Protein AF-A0A836EK79-F1 (afdb_monomer_lite)

Organism: NCBI:txid621737

Sequence (283 aa):
MVSASSVVAHLVKLLVTAMCMRHLAKPYRVKALPITWSLRAFRILFMHSILGIFRFGVPFTSSSTPTARCFRSFYDWFSSVIEIVPLALLTSGILSAYQIDEKIRTLLLFLGTIPVFFPLAIKQKESQIRKLRFLTNITVVLQILAIMILGLKNSNYNVISLVASYTFERFFVEEFCYRYSIPYTDLMQYCICFVEVFTRFNDAATVVKKLAAQPEDQDLLELYALYKQSTIGDCNTERPGMLDFKGKAKWDAWNGKKSMGQETAKEQYITKVEALIASIGKK

Radius of gyration: 24.12 Å; chains: 1; bounding box: 56×47×74 Å

pLDDT: mean 86.07, std 9.97, range [44.56, 97.81]

Structure (mmCIF, N/CA/C/O backbone):
data_AF-A0A836EK79-F1
#
_entry.id   AF-A0A836EK79-F1
#
loop_
_atom_site.group_PDB
_atom_site.id
_atom_site.type_symbol
_atom_site.label_atom_id
_atom_site.label_alt_id
_atom_site.label_comp_id
_atom_site.label_asym_id
_atom_site.label_entity_id
_atom_site.label_seq_id
_atom_site.pdbx_PDB_ins_code
_atom_site.Cartn_x
_atom_site.Cartn_y
_atom_site.Cartn_z
_atom_site.occupancy
_atom_site.B_iso_or_equiv
_atom_site.auth_seq_id
_atom_site.auth_comp_id
_atom_site.auth_asym_id
_atom_site.auth_atom_id
_atom_site.pdbx_PDB_model_num
ATOM 1 N N . MET A 1 1 ? 9.780 -16.921 -26.866 1.00 63.06 1 MET A N 1
ATOM 2 C CA . MET A 1 1 ? 8.856 -17.894 -26.239 1.00 63.06 1 MET A CA 1
ATOM 3 C C . MET A 1 1 ? 7.855 -17.121 -25.392 1.00 63.06 1 MET A C 1
ATOM 5 O O . MET A 1 1 ? 8.236 -16.089 -24.849 1.00 63.06 1 MET A O 1
ATOM 9 N N . VAL A 1 2 ? 6.595 -17.563 -25.335 1.00 78.31 2 VAL A N 1
ATOM 10 C CA . VAL A 1 2 ? 5.571 -16.983 -24.443 1.00 78.31 2 VAL A CA 1
ATOM 11 C C . VAL A 1 2 ? 6.043 -17.131 -22.997 1.00 78.31 2 VAL A C 1
ATOM 13 O O . VAL A 1 2 ? 6.419 -18.228 -22.595 1.00 78.31 2 VAL A O 1
ATOM 16 N N . SER A 1 3 ? 6.022 -16.045 -22.222 1.00 86.69 3 SER A N 1
ATOM 17 C CA . SER A 1 3 ? 6.261 -16.103 -20.775 1.00 86.69 3 SER A CA 1
ATOM 18 C C . SER A 1 3 ? 4.913 -16.116 -20.066 1.00 86.69 3 SER A C 1
ATOM 20 O O . SER A 1 3 ? 4.342 -15.060 -19.786 1.00 86.69 3 SER A O 1
ATOM 22 N N . ALA A 1 4 ? 4.369 -17.313 -19.832 1.00 87.19 4 ALA A N 1
ATOM 23 C CA . ALA A 1 4 ? 3.042 -17.475 -19.239 1.00 87.19 4 ALA A CA 1
ATOM 24 C C . ALA A 1 4 ? 2.937 -16.772 -17.874 1.00 87.19 4 ALA A C 1
ATOM 26 O O . ALA A 1 4 ? 1.961 -16.071 -17.620 1.00 87.19 4 ALA A O 1
ATOM 27 N N . SER A 1 5 ? 3.979 -16.864 -17.043 1.00 87.12 5 SER A N 1
ATOM 28 C CA . SER A 1 5 ? 4.046 -16.184 -15.744 1.00 87.12 5 SER A CA 1
ATOM 29 C C . SER A 1 5 ? 3.978 -14.660 -15.874 1.00 87.12 5 SER A C 1
ATOM 31 O O . SER A 1 5 ? 3.223 -14.017 -15.148 1.00 87.12 5 SER A O 1
ATOM 33 N N . SER A 1 6 ? 4.692 -14.065 -16.835 1.00 89.00 6 SER A N 1
ATOM 34 C CA . SER A 1 6 ? 4.641 -12.616 -17.077 1.00 89.00 6 SER A CA 1
ATOM 35 C C . SER A 1 6 ? 3.274 -12.168 -17.600 1.00 89.00 6 SER A C 1
ATOM 37 O O . SER A 1 6 ? 2.769 -11.130 -17.177 1.00 89.00 6 SER A O 1
ATOM 39 N N . VAL A 1 7 ? 2.648 -12.950 -18.486 1.00 91.44 7 VAL A N 1
ATOM 40 C CA . VAL A 1 7 ? 1.290 -12.662 -18.981 1.00 91.44 7 VAL A CA 1
ATOM 41 C C . VAL A 1 7 ? 0.284 -12.691 -17.832 1.00 91.44 7 VAL A C 1
ATOM 43 O O . VAL A 1 7 ? -0.503 -11.756 -17.690 1.00 91.44 7 VAL A O 1
ATOM 46 N N . VAL A 1 8 ? 0.347 -13.712 -16.972 1.00 93.38 8 VAL A N 1
ATOM 47 C CA . VAL A 1 8 ? -0.504 -13.817 -15.778 1.00 93.38 8 VAL A CA 1
ATOM 48 C C . VAL A 1 8 ? -0.264 -12.643 -14.828 1.00 93.38 8 VAL A C 1
ATOM 50 O O . VAL A 1 8 ? -1.229 -12.017 -14.395 1.00 93.38 8 VAL A O 1
ATOM 53 N N . ALA A 1 9 ? 0.989 -12.271 -14.559 1.00 90.38 9 ALA A N 1
ATOM 54 C CA . ALA A 1 9 ? 1.306 -11.125 -13.704 1.00 90.38 9 ALA A CA 1
ATOM 55 C C . ALA A 1 9 ? 0.688 -9.819 -14.236 1.00 90.38 9 ALA A C 1
ATOM 57 O O . ALA A 1 9 ? 0.110 -9.041 -13.475 1.00 90.38 9 ALA A O 1
ATOM 58 N N . HIS A 1 10 ? 0.736 -9.596 -15.552 1.00 93.81 10 HIS A N 1
ATOM 59 C CA . HIS A 1 10 ? 0.094 -8.436 -16.167 1.00 93.81 10 HIS A CA 1
ATOM 60 C C . HIS A 1 10 ? -1.437 -8.510 -16.155 1.00 93.81 10 HIS A C 1
ATOM 62 O O . HIS A 1 10 ? -2.072 -7.476 -15.960 1.00 93.81 10 HIS A O 1
ATOM 68 N N . LEU A 1 11 ? -2.044 -9.691 -16.301 1.00 94.81 11 LEU A N 1
ATOM 69 C CA . LEU A 1 11 ? -3.493 -9.874 -16.136 1.00 94.81 11 LEU A CA 1
ATOM 70 C C . LEU A 1 11 ? -3.942 -9.551 -14.707 1.00 94.81 11 LEU A C 1
ATOM 72 O O . LEU A 1 11 ? -4.907 -8.812 -14.520 1.00 94.81 11 LEU A O 1
ATOM 76 N N . VAL A 1 12 ? -3.214 -10.037 -13.700 1.00 93.94 12 VAL A N 1
ATOM 77 C CA . VAL A 1 12 ? -3.482 -9.715 -12.291 1.00 93.94 12 VAL A CA 1
ATOM 78 C C . VAL A 1 12 ? -3.354 -8.209 -12.064 1.00 93.94 12 VAL A C 1
ATOM 80 O O . VAL A 1 12 ? -4.286 -7.587 -11.551 1.00 93.94 12 VAL A O 1
ATOM 83 N N . LYS A 1 13 ? -2.260 -7.587 -12.527 1.00 92.56 13 LYS A N 1
ATOM 84 C CA . LYS A 1 13 ? -2.065 -6.131 -12.441 1.00 92.56 13 LYS A CA 1
ATOM 85 C C . LYS A 1 13 ? -3.202 -5.362 -13.121 1.00 92.56 13 LYS A C 1
ATOM 87 O O . LYS A 1 13 ? -3.678 -4.375 -12.561 1.00 92.56 13 LYS A O 1
ATOM 92 N N . LEU A 1 14 ? -3.671 -5.817 -14.285 1.00 94.81 14 LEU A N 1
ATOM 93 C CA . LEU A 1 14 ? -4.784 -5.217 -15.022 1.00 94.81 14 LEU A CA 1
ATOM 94 C C . LEU A 1 14 ? -6.083 -5.246 -14.207 1.00 94.81 14 LEU A C 1
ATOM 96 O O . LEU A 1 14 ? -6.724 -4.206 -14.045 1.00 94.81 14 LEU A O 1
ATOM 100 N N . LEU A 1 15 ? -6.446 -6.416 -13.673 1.00 94.81 15 LEU A N 1
ATOM 101 C CA . LEU A 1 15 ? -7.667 -6.619 -12.889 1.00 94.81 15 LEU A CA 1
ATOM 102 C C . LEU A 1 15 ? -7.651 -5.799 -11.599 1.00 94.81 15 LEU A C 1
ATOM 104 O O . LEU A 1 15 ? -8.597 -5.055 -11.333 1.00 94.81 15 LEU A O 1
ATOM 108 N N . VAL A 1 16 ? -6.555 -5.868 -10.839 1.00 91.06 16 VAL A N 1
ATOM 109 C CA . VAL A 1 16 ? -6.380 -5.091 -9.603 1.00 91.06 16 VAL A CA 1
ATOM 110 C C . VAL A 1 16 ? -6.482 -3.597 -9.905 1.00 91.06 16 VAL A C 1
ATOM 112 O O . VAL A 1 16 ? -7.251 -2.883 -9.263 1.00 91.06 16 VAL A O 1
ATOM 115 N N . THR A 1 17 ? -5.792 -3.124 -10.945 1.00 90.00 17 THR A N 1
ATOM 116 C CA . THR A 1 17 ? -5.837 -1.712 -11.348 1.00 90.00 17 THR A CA 1
ATOM 117 C C . THR A 1 17 ? -7.254 -1.283 -11.748 1.00 90.00 17 THR A C 1
ATOM 119 O O . THR A 1 17 ? -7.709 -0.211 -11.344 1.00 90.00 17 THR A O 1
ATOM 122 N N . ALA A 1 18 ? -7.991 -2.115 -12.490 1.00 91.69 18 ALA A N 1
ATOM 123 C CA . ALA A 1 18 ? -9.380 -1.845 -12.866 1.00 91.69 18 ALA A CA 1
ATOM 124 C C . ALA A 1 18 ? -10.301 -1.743 -11.641 1.00 91.69 18 ALA A C 1
ATOM 126 O O . ALA A 1 18 ? -11.118 -0.821 -11.548 1.00 91.69 18 ALA A O 1
ATOM 127 N N . MET A 1 19 ? -10.142 -2.649 -10.674 1.00 87.75 19 MET A N 1
ATOM 128 C CA . MET A 1 19 ? -10.889 -2.621 -9.417 1.00 87.75 19 MET A CA 1
ATOM 129 C C . MET A 1 19 ? -10.585 -1.361 -8.599 1.00 87.75 19 MET A C 1
ATOM 131 O O . MET A 1 19 ? -11.521 -0.694 -8.148 1.00 87.75 19 MET A O 1
ATOM 135 N N . CYS A 1 20 ? -9.308 -0.987 -8.464 1.00 84.94 20 CYS A N 1
ATOM 136 C CA . CYS A 1 20 ? -8.889 0.248 -7.797 1.00 84.94 20 CYS A CA 1
ATOM 137 C C . CYS A 1 20 ? -9.537 1.480 -8.442 1.00 84.94 20 CYS A C 1
ATOM 139 O O . CYS A 1 20 ? -10.121 2.310 -7.742 1.00 84.94 20 CYS A O 1
ATOM 141 N N . MET A 1 21 ? -9.511 1.578 -9.775 1.00 86.56 21 MET A N 1
ATOM 142 C CA . MET A 1 21 ? -10.150 2.683 -10.500 1.00 86.56 21 MET A CA 1
ATOM 143 C C . MET A 1 21 ? -11.666 2.722 -10.284 1.00 86.56 21 MET A C 1
ATOM 145 O O . MET A 1 21 ? -12.215 3.795 -10.036 1.00 86.56 21 MET A O 1
ATOM 149 N N . ARG A 1 22 ? -12.350 1.570 -10.325 1.00 84.69 22 ARG A N 1
ATOM 150 C CA . ARG A 1 22 ? -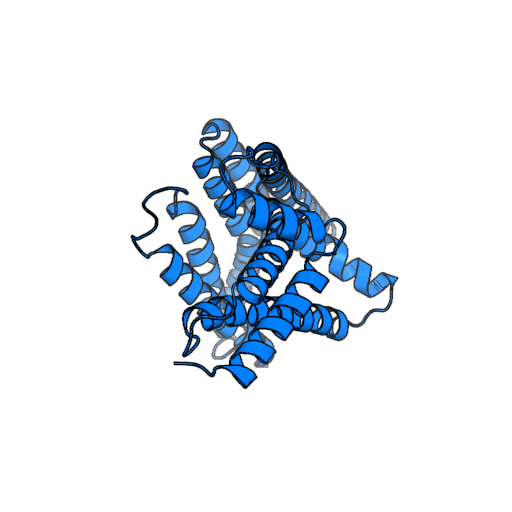13.800 1.490 -10.078 1.00 84.69 22 ARG A CA 1
ATOM 151 C C . ARG A 1 22 ? -14.161 1.938 -8.664 1.00 84.69 22 ARG A C 1
ATOM 153 O O . ARG A 1 22 ? -15.191 2.579 -8.480 1.00 84.69 22 ARG A O 1
ATOM 160 N N . HIS A 1 23 ? -13.336 1.606 -7.671 1.00 77.88 23 HIS A N 1
ATOM 161 C CA . HIS A 1 23 ? -13.556 2.035 -6.292 1.00 77.88 23 HIS A CA 1
ATOM 162 C C . HIS A 1 23 ? -13.346 3.546 -6.125 1.00 77.88 23 HIS A C 1
ATOM 164 O O . HIS A 1 23 ? -14.177 4.212 -5.512 1.00 77.88 23 HIS A O 1
ATOM 170 N N . LEU A 1 24 ? -12.287 4.096 -6.725 1.00 70.69 24 LEU A N 1
ATOM 171 C CA . LEU A 1 24 ? -11.981 5.531 -6.690 1.00 70.69 24 LEU A CA 1
ATOM 172 C C . LEU A 1 24 ? -13.003 6.394 -7.444 1.00 70.69 24 LEU A C 1
ATOM 174 O O . LEU A 1 24 ? -13.163 7.563 -7.115 1.00 70.69 24 LEU A O 1
ATOM 178 N N . ALA A 1 25 ? -13.704 5.830 -8.430 1.00 67.44 25 ALA A N 1
ATOM 179 C CA . ALA A 1 25 ? -14.729 6.529 -9.202 1.00 67.44 25 ALA A CA 1
ATOM 180 C C . ALA A 1 25 ? -16.095 6.641 -8.490 1.00 67.44 25 ALA A C 1
ATOM 182 O O . ALA A 1 25 ? -16.988 7.313 -9.006 1.00 67.44 25 ALA A O 1
ATOM 183 N N . LYS A 1 26 ? -16.304 5.986 -7.335 1.00 65.12 26 LYS A N 1
ATOM 184 C CA . LYS A 1 26 ? -17.599 6.032 -6.632 1.00 65.12 26 LYS A CA 1
ATOM 185 C C . LYS A 1 26 ? -17.826 7.402 -5.957 1.00 65.12 26 LYS A C 1
ATOM 187 O O . LYS A 1 26 ? -16.966 7.847 -5.199 1.00 65.12 26 LYS A O 1
ATOM 192 N N . PRO A 1 27 ? -19.010 8.027 -6.120 1.00 50.88 27 PRO A N 1
ATOM 193 C CA . PRO A 1 27 ? -19.293 9.401 -5.674 1.00 50.88 27 PRO A CA 1
ATOM 194 C C . PRO A 1 27 ? -19.461 9.587 -4.152 1.00 50.88 27 PRO A C 1
ATOM 196 O O . PRO A 1 27 ? -19.637 10.708 -3.689 1.00 50.88 27 PRO A O 1
ATOM 199 N N . TYR A 1 28 ? -19.388 8.523 -3.345 1.00 45.31 28 TYR A N 1
ATOM 200 C CA . TYR A 1 28 ? -19.658 8.587 -1.899 1.00 45.31 28 TYR A CA 1
ATOM 201 C C . TYR A 1 28 ? -18.531 9.201 -1.043 1.00 45.31 28 TYR A C 1
ATOM 203 O O . TYR A 1 28 ? -18.709 9.368 0.163 1.00 45.31 28 TYR A O 1
ATOM 211 N N . ARG A 1 29 ? -17.380 9.581 -1.617 1.00 51.16 29 ARG A N 1
ATOM 212 C CA . ARG A 1 29 ? -16.334 10.331 -0.893 1.00 51.16 29 ARG A CA 1
ATOM 213 C C . ARG A 1 29 ? -16.487 11.833 -1.131 1.00 51.16 29 ARG A C 1
ATOM 215 O O . ARG A 1 29 ? -15.754 12.437 -1.900 1.00 51.16 29 ARG A O 1
ATOM 222 N N . VAL A 1 30 ? -17.451 12.431 -0.431 1.00 44.56 30 VAL A N 1
ATOM 223 C CA . VAL A 1 30 ? -17.799 13.867 -0.502 1.00 44.56 30 VAL A CA 1
ATOM 224 C C . VAL A 1 30 ? -16.764 14.780 0.190 1.00 44.56 30 VAL A C 1
ATOM 226 O O . VAL A 1 30 ? -16.867 15.999 0.126 1.00 44.56 30 VAL A O 1
ATOM 229 N N . LYS A 1 31 ? -15.696 14.240 0.790 1.00 47.66 31 LYS A N 1
ATOM 230 C CA . LYS A 1 31 ? -14.538 15.023 1.255 1.00 47.66 31 LYS A CA 1
ATOM 231 C C . LYS A 1 31 ? -13.245 14.217 1.067 1.00 47.66 31 LYS A C 1
ATOM 233 O O . LYS A 1 31 ? -13.189 13.066 1.484 1.00 47.66 31 LYS A O 1
ATOM 238 N N . ALA A 1 32 ? -12.214 14.876 0.533 1.00 49.62 32 ALA A N 1
ATOM 239 C CA . ALA A 1 32 ? -10.789 14.509 0.521 1.00 49.62 32 ALA A CA 1
ATOM 240 C C . ALA A 1 32 ? -10.211 13.767 -0.712 1.00 49.62 32 ALA A C 1
ATOM 242 O O . ALA A 1 32 ? -10.676 12.709 -1.126 1.00 49.62 32 ALA A O 1
ATOM 243 N N . LEU A 1 33 ? -9.086 14.332 -1.183 1.00 50.62 33 LEU A N 1
ATOM 244 C CA . LEU A 1 33 ? -8.245 14.059 -2.360 1.00 50.62 33 LEU A CA 1
ATOM 245 C C . LEU A 1 33 ? -8.774 14.592 -3.709 1.00 50.62 33 LEU A C 1
ATOM 247 O O . LEU A 1 33 ? -9.884 14.263 -4.115 1.00 50.62 33 LEU A O 1
ATOM 251 N N . PRO A 1 34 ? -7.957 15.322 -4.494 1.00 57.22 34 PRO A N 1
ATOM 252 C CA . PRO A 1 34 ? -8.171 15.428 -5.930 1.00 57.22 34 PRO A CA 1
ATOM 253 C C . PRO A 1 34 ? -7.886 14.059 -6.552 1.00 57.22 34 PRO A C 1
ATOM 255 O O . PRO A 1 34 ? -6.779 13.746 -6.993 1.00 57.22 34 PRO A O 1
ATOM 258 N N . ILE A 1 35 ? -8.935 13.237 -6.567 1.00 63.34 35 ILE A N 1
ATOM 259 C CA . ILE A 1 35 ? -9.021 11.881 -7.130 1.00 63.34 35 ILE A CA 1
ATOM 260 C C . ILE A 1 35 ? -8.464 11.815 -8.568 1.00 63.34 35 ILE A C 1
ATOM 262 O O . ILE A 1 35 ? -8.030 10.760 -9.029 1.00 63.34 35 ILE A O 1
ATOM 266 N N . THR A 1 36 ? -8.405 12.951 -9.268 1.00 71.75 36 THR A N 1
ATOM 267 C CA . THR A 1 36 ? -7.899 13.096 -10.636 1.00 71.75 36 THR A CA 1
ATOM 268 C C . THR A 1 36 ? -6.459 12.615 -10.818 1.00 71.75 36 THR A C 1
ATOM 270 O O . THR A 1 36 ? -6.178 11.941 -11.809 1.00 71.75 36 THR A O 1
ATOM 273 N N . TRP A 1 37 ? -5.547 12.909 -9.888 1.00 77.25 37 TRP A N 1
ATOM 274 C CA . TRP A 1 37 ? -4.126 12.572 -10.049 1.00 77.25 37 TRP A CA 1
ATOM 275 C C . TRP A 1 37 ? -3.847 11.087 -9.815 1.00 77.25 37 TRP A C 1
ATOM 277 O O . TRP A 1 37 ? -3.194 10.447 -10.641 1.00 77.25 37 TRP A O 1
ATOM 287 N N . SER A 1 38 ? -4.427 10.506 -8.764 1.00 77.75 38 SER A N 1
ATOM 288 C CA . SER A 1 38 ? -4.347 9.063 -8.511 1.00 77.75 38 SER A CA 1
ATOM 289 C C . SER A 1 38 ? -4.995 8.267 -9.645 1.00 77.75 38 SER A C 1
ATOM 291 O O . SER A 1 38 ? -4.428 7.283 -10.110 1.00 77.75 38 SER A O 1
ATOM 293 N N . LEU A 1 39 ? -6.141 8.720 -10.168 1.00 84.06 39 LEU A N 1
ATOM 294 C CA . LEU A 1 39 ? -6.801 8.057 -11.295 1.00 84.06 39 LEU A CA 1
ATOM 295 C C . LEU A 1 39 ? -5.944 8.090 -12.570 1.00 84.06 39 LEU A C 1
ATOM 297 O O . LEU A 1 39 ? -5.906 7.103 -13.302 1.00 84.06 39 LEU A O 1
ATOM 301 N N . ARG A 1 40 ? -5.220 9.188 -12.833 1.00 87.94 40 ARG A N 1
ATOM 302 C CA . ARG A 1 40 ? -4.250 9.264 -13.943 1.00 87.94 40 ARG A CA 1
ATOM 303 C C . ARG A 1 40 ? -3.123 8.242 -13.773 1.00 87.94 40 ARG A C 1
ATOM 305 O O . ARG A 1 40 ? -2.811 7.547 -14.736 1.00 87.94 40 ARG A O 1
ATOM 312 N N . ALA A 1 41 ? -2.577 8.094 -12.564 1.00 88.62 41 ALA A N 1
ATOM 313 C CA . ALA A 1 41 ? -1.564 7.079 -12.267 1.00 88.62 41 ALA A CA 1
ATOM 314 C C . ALA A 1 41 ? -2.087 5.654 -12.530 1.00 88.62 41 ALA A C 1
ATOM 316 O O . ALA A 1 41 ? -1.440 4.878 -13.234 1.00 88.62 41 ALA A O 1
ATOM 317 N N . PHE A 1 42 ? -3.296 5.327 -12.060 1.00 89.88 42 PHE A N 1
ATOM 318 C CA . PHE A 1 42 ? -3.900 4.015 -12.314 1.00 89.88 42 PHE A CA 1
ATOM 319 C C . PHE A 1 42 ? -4.204 3.773 -13.797 1.00 89.88 42 PHE A C 1
ATOM 321 O O . PHE A 1 42 ? -3.973 2.672 -14.285 1.00 89.88 42 PHE A O 1
ATOM 328 N N . ARG A 1 43 ? -4.640 4.784 -14.558 1.00 91.75 43 ARG A N 1
ATOM 329 C CA . ARG A 1 43 ? -4.831 4.651 -16.017 1.00 91.75 43 ARG A CA 1
ATOM 330 C C . ARG A 1 43 ? -3.526 4.320 -16.739 1.00 91.75 43 ARG A C 1
ATOM 332 O O . ARG A 1 43 ? -3.517 3.485 -17.637 1.00 91.75 43 ARG A O 1
ATOM 339 N N . ILE A 1 44 ? -2.425 4.941 -16.325 1.00 92.62 44 ILE A N 1
ATOM 340 C CA . ILE A 1 44 ? -1.090 4.668 -16.863 1.00 92.62 44 ILE A CA 1
ATOM 341 C C . ILE A 1 44 ? -0.666 3.217 -16.551 1.00 92.62 44 ILE A C 1
ATOM 343 O O . ILE A 1 44 ? -0.239 2.491 -17.451 1.00 92.62 44 ILE A O 1
ATOM 347 N N . LEU A 1 45 ? -0.875 2.747 -15.314 1.00 92.94 45 LEU A N 1
ATOM 348 C CA . LEU A 1 45 ? -0.618 1.354 -14.913 1.00 92.94 45 LEU A CA 1
ATOM 349 C C . LEU A 1 45 ? -1.506 0.340 -15.652 1.00 92.94 45 LEU A C 1
ATOM 351 O O . LEU A 1 45 ? -1.050 -0.757 -15.987 1.00 92.94 45 LEU A O 1
ATOM 355 N N . PHE A 1 46 ? -2.756 0.708 -15.931 1.00 94.62 46 PHE A N 1
ATOM 356 C CA . PHE A 1 46 ? -3.703 -0.104 -16.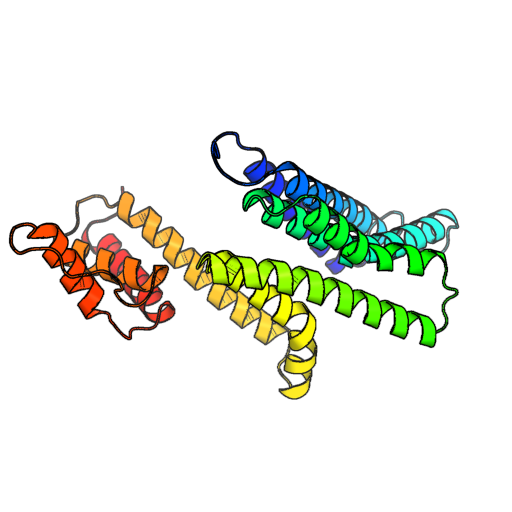690 1.00 94.62 46 PHE A CA 1
ATOM 357 C C . PHE A 1 46 ? -3.207 -0.308 -18.125 1.00 94.62 46 PHE A C 1
ATOM 359 O O . PHE A 1 46 ? -3.104 -1.445 -18.582 1.00 94.62 46 PHE A O 1
ATOM 366 N N . MET A 1 47 ? -2.792 0.771 -18.796 1.00 95.19 47 MET A N 1
ATOM 367 C CA . MET A 1 47 ? -2.219 0.695 -20.145 1.00 95.19 47 MET A CA 1
ATOM 368 C C . MET A 1 47 ? -0.937 -0.139 -20.176 1.00 95.19 47 MET A C 1
ATOM 370 O O . MET A 1 47 ? -0.769 -0.969 -21.064 1.00 95.19 47 MET A O 1
ATOM 374 N N . HIS A 1 48 ? -0.062 0.003 -19.175 1.00 95.88 48 HIS A N 1
ATOM 375 C CA . HIS A 1 48 ? 1.149 -0.825 -19.073 1.00 95.88 48 HIS A CA 1
ATOM 376 C C . HIS A 1 48 ? 0.837 -2.308 -18.958 1.00 95.88 48 HIS A C 1
ATOM 378 O O . HIS A 1 48 ? 1.515 -3.129 -19.567 1.00 95.88 48 HIS A O 1
ATOM 384 N N . SER A 1 49 ? -0.216 -2.646 -18.220 1.00 95.38 49 SER A N 1
ATOM 385 C CA . SER A 1 49 ? -0.646 -4.031 -18.049 1.00 95.38 49 SER A CA 1
ATOM 386 C C . SER A 1 49 ? -1.145 -4.629 -19.364 1.00 95.38 49 SER A C 1
ATOM 388 O O . SER A 1 49 ? -0.723 -5.724 -19.725 1.00 95.38 49 SER A O 1
ATOM 390 N N . ILE A 1 50 ? -1.948 -3.884 -20.134 1.00 95.25 50 ILE A N 1
ATOM 391 C CA . ILE A 1 50 ? -2.385 -4.301 -21.478 1.00 95.25 50 ILE A CA 1
ATOM 392 C C . ILE A 1 50 ? -1.178 -4.526 -22.392 1.00 95.25 50 ILE A C 1
ATOM 394 O O . ILE A 1 50 ? -1.049 -5.581 -23.010 1.00 95.25 50 ILE A O 1
ATOM 398 N N . LEU A 1 51 ? -0.266 -3.555 -22.455 1.00 94.50 51 LEU A N 1
ATOM 399 C CA . LEU A 1 51 ? 0.923 -3.651 -23.301 1.00 94.50 51 LEU A CA 1
ATOM 400 C C . LEU A 1 51 ? 1.828 -4.820 -22.884 1.00 94.50 51 LEU A C 1
ATOM 402 O O . LEU A 1 51 ? 2.386 -5.496 -23.746 1.00 94.50 51 LEU A O 1
ATOM 406 N N . GLY A 1 52 ? 1.928 -5.101 -21.584 1.00 92.56 52 GLY A N 1
ATOM 407 C CA . GLY A 1 52 ? 2.667 -6.236 -21.036 1.00 92.56 52 GLY A CA 1
ATOM 408 C C . GLY A 1 52 ? 2.103 -7.590 -21.469 1.00 92.56 52 GLY A C 1
ATOM 409 O O . GLY A 1 52 ? 2.867 -8.469 -21.872 1.00 92.56 52 GLY A O 1
ATOM 410 N N . ILE A 1 53 ? 0.773 -7.744 -21.485 1.00 94.00 53 ILE A N 1
ATOM 411 C CA . ILE A 1 53 ? 0.105 -8.958 -21.994 1.00 94.00 53 ILE A CA 1
ATOM 412 C C . ILE A 1 53 ? 0.527 -9.227 -23.440 1.00 94.00 53 ILE A C 1
ATOM 414 O O . ILE A 1 53 ? 0.941 -10.338 -23.761 1.00 94.00 53 ILE A O 1
ATOM 418 N N . PHE A 1 54 ? 0.511 -8.205 -24.298 1.00 91.75 54 PHE A N 1
ATOM 419 C CA . PHE A 1 54 ? 0.955 -8.337 -25.689 1.00 91.75 54 PHE A CA 1
ATOM 420 C C . PHE A 1 54 ? 2.469 -8.537 -25.824 1.00 91.75 54 PHE A C 1
ATOM 422 O O . PHE A 1 54 ? 2.919 -9.239 -26.724 1.00 91.75 54 PHE A O 1
ATOM 429 N N . ARG A 1 55 ? 3.273 -7.944 -24.934 1.00 90.38 55 ARG A N 1
ATOM 430 C CA . ARG A 1 55 ? 4.744 -8.029 -24.954 1.00 90.38 55 ARG A CA 1
ATOM 431 C C . ARG A 1 55 ? 5.266 -9.423 -24.627 1.00 90.38 55 ARG A C 1
ATOM 433 O O . ARG A 1 55 ? 6.321 -9.815 -25.139 1.00 90.38 55 ARG A O 1
ATOM 440 N N . PHE A 1 56 ? 4.589 -10.124 -23.725 1.00 90.19 56 PHE A N 1
ATOM 441 C CA . PHE A 1 56 ? 4.979 -11.456 -23.259 1.00 90.19 56 PHE A CA 1
ATOM 442 C C . PHE A 1 56 ? 4.084 -12.575 -23.811 1.00 90.19 56 PHE A C 1
ATOM 444 O O . PHE A 1 56 ? 4.463 -13.746 -23.725 1.00 90.19 56 PHE A O 1
ATOM 451 N N . GLY A 1 57 ? 2.947 -12.217 -24.415 1.00 86.69 57 GLY A N 1
ATOM 452 C CA . GLY A 1 57 ? 2.003 -13.092 -25.105 1.00 86.69 57 GLY A CA 1
ATOM 453 C C . GLY A 1 57 ? 1.975 -12.881 -26.624 1.00 86.69 57 GLY A C 1
ATOM 454 O O . GLY A 1 57 ? 2.804 -12.184 -27.211 1.00 86.69 57 GLY A O 1
ATOM 455 N N . VAL A 1 58 ? 1.045 -13.551 -27.299 1.00 81.94 58 VAL A N 1
ATOM 456 C CA . VAL A 1 58 ? 0.888 -13.455 -28.759 1.00 81.94 58 VAL A CA 1
ATOM 457 C C . VAL A 1 58 ? 0.238 -12.121 -29.166 1.00 81.94 58 VAL A C 1
ATOM 459 O O . VAL A 1 58 ? -0.631 -11.633 -28.444 1.00 81.94 58 VAL A O 1
ATOM 462 N N . PRO A 1 59 ? 0.635 -11.509 -30.303 1.00 76.12 59 PRO A N 1
ATOM 463 C CA . PRO A 1 59 ? 1.552 -12.026 -31.329 1.00 76.12 59 PRO A CA 1
ATOM 464 C C . PRO A 1 59 ? 3.035 -11.624 -31.158 1.00 76.12 59 PRO A C 1
ATOM 466 O O . PRO A 1 59 ? 3.880 -12.112 -31.905 1.00 76.12 59 PRO A O 1
ATOM 469 N N . PHE A 1 60 ? 3.401 -10.769 -30.195 1.00 76.44 60 PHE A N 1
ATOM 470 C CA . PHE A 1 60 ? 4.731 -10.125 -30.161 1.00 76.44 60 PHE A CA 1
ATOM 471 C C . PHE A 1 60 ? 5.813 -10.880 -29.366 1.00 76.44 60 PHE A C 1
ATOM 473 O O . PHE A 1 60 ? 6.860 -10.320 -29.035 1.00 76.44 60 PHE A O 1
ATOM 480 N N . THR A 1 61 ? 5.617 -12.174 -29.094 1.00 70.75 61 THR A N 1
ATOM 481 C CA . THR A 1 61 ? 6.625 -13.004 -28.402 1.00 70.75 61 THR A CA 1
ATOM 482 C C . THR A 1 61 ? 7.911 -13.239 -29.198 1.00 70.75 61 THR A C 1
ATOM 484 O O . THR A 1 61 ? 8.955 -13.521 -28.601 1.00 70.75 61 THR A O 1
ATOM 487 N N . SER A 1 62 ? 7.851 -13.147 -30.531 1.00 68.81 62 SER A N 1
ATOM 488 C CA . SER A 1 62 ? 8.980 -13.395 -31.433 1.00 68.81 62 SER A CA 1
ATOM 489 C C . SER A 1 62 ? 9.693 -12.090 -31.785 1.00 68.81 62 SER A C 1
ATOM 491 O O . SER A 1 62 ? 9.069 -11.135 -32.228 1.00 68.81 62 SER A O 1
ATOM 493 N N . SER A 1 63 ? 11.015 -12.034 -31.611 1.00 66.75 63 SER A N 1
ATOM 494 C CA . SER A 1 63 ? 11.857 -10.887 -31.994 1.00 66.75 63 SER A CA 1
ATOM 495 C C . SER A 1 63 ? 12.142 -10.795 -33.498 1.00 66.75 63 SER A C 1
ATOM 497 O O . SER A 1 63 ? 12.851 -9.882 -33.920 1.00 66.75 63 SER A O 1
ATOM 499 N N . SER A 1 64 ? 11.616 -11.726 -34.296 1.00 73.38 64 SER A N 1
ATOM 500 C CA . SER A 1 64 ? 11.939 -11.861 -35.720 1.00 73.38 64 SER A CA 1
ATOM 501 C C . SER A 1 64 ? 11.367 -10.741 -36.595 1.00 73.38 64 SER A C 1
ATOM 503 O O . SER A 1 64 ? 11.995 -10.365 -37.583 1.00 73.38 64 SER A O 1
ATOM 505 N N . THR A 1 65 ? 10.224 -10.146 -36.234 1.00 84.19 65 THR A N 1
ATOM 506 C CA . THR A 1 65 ? 9.598 -9.098 -37.053 1.00 84.19 65 THR A CA 1
ATOM 507 C C . THR A 1 65 ? 10.043 -7.686 -36.637 1.00 84.19 65 THR A C 1
ATOM 509 O O . THR A 1 65 ? 10.237 -7.406 -35.447 1.00 84.19 65 THR A O 1
ATOM 512 N N . PRO A 1 66 ? 10.195 -6.740 -37.588 1.00 86.75 66 PRO A N 1
ATOM 513 C CA . PRO A 1 66 ? 10.471 -5.333 -37.277 1.00 86.75 66 PRO A CA 1
ATOM 514 C C . PRO A 1 66 ? 9.428 -4.708 -36.340 1.00 86.75 66 PRO A C 1
ATOM 516 O O . PRO A 1 66 ? 9.781 -3.959 -35.430 1.00 86.75 66 PRO A O 1
ATOM 519 N N . THR A 1 67 ? 8.156 -5.073 -36.514 1.00 85.62 67 THR A N 1
ATOM 520 C CA . THR A 1 67 ? 7.037 -4.616 -35.681 1.00 85.62 67 THR A CA 1
ATOM 521 C C . THR A 1 67 ? 7.178 -5.076 -34.231 1.00 85.62 67 THR A C 1
ATOM 523 O O . THR A 1 67 ? 7.052 -4.259 -33.320 1.00 85.62 67 THR A O 1
ATOM 526 N N . ALA A 1 68 ? 7.532 -6.342 -33.991 1.00 85.81 68 ALA A N 1
ATOM 527 C CA . ALA A 1 68 ? 7.756 -6.852 -32.639 1.00 85.81 68 ALA A CA 1
ATOM 528 C C . ALA A 1 68 ? 8.983 -6.224 -31.960 1.00 85.81 68 ALA A C 1
ATOM 530 O O . ALA A 1 68 ? 8.968 -5.992 -30.749 1.00 85.81 68 ALA A O 1
ATOM 531 N N . ARG A 1 69 ? 10.041 -5.902 -32.720 1.00 85.88 69 ARG A N 1
ATOM 532 C CA . ARG A 1 69 ? 11.200 -5.160 -32.192 1.00 85.88 69 ARG A CA 1
ATOM 533 C C . ARG A 1 69 ? 10.821 -3.742 -31.775 1.00 85.88 69 ARG A C 1
ATOM 535 O O . ARG A 1 69 ? 11.133 -3.354 -30.653 1.00 85.88 69 ARG A O 1
ATOM 542 N N . CYS A 1 70 ? 10.108 -3.012 -32.633 1.00 88.44 70 CYS A N 1
ATOM 543 C CA . CYS A 1 70 ? 9.614 -1.669 -32.326 1.00 88.44 70 CYS A CA 1
ATOM 544 C C . CYS A 1 70 ? 8.722 -1.672 -31.074 1.00 88.44 70 CYS A C 1
ATOM 546 O O . CYS A 1 70 ? 8.945 -0.887 -30.154 1.00 88.44 70 CYS A O 1
ATOM 548 N N . PHE A 1 71 ? 7.784 -2.621 -30.989 1.00 89.62 71 PHE A N 1
ATOM 549 C CA . PHE A 1 71 ? 6.907 -2.766 -29.829 1.00 89.62 71 PHE A CA 1
ATOM 550 C C . PHE A 1 71 ? 7.675 -3.080 -28.539 1.00 89.62 71 PHE A C 1
ATOM 552 O O . PHE A 1 71 ? 7.384 -2.492 -27.500 1.00 89.62 71 PHE A O 1
ATOM 559 N N . ARG A 1 72 ? 8.685 -3.962 -28.590 1.00 86.44 72 ARG A N 1
ATOM 560 C CA . ARG A 1 72 ? 9.560 -4.241 -27.440 1.00 86.44 72 ARG A CA 1
ATOM 561 C C . ARG A 1 72 ? 10.264 -2.972 -26.964 1.00 86.44 72 ARG A C 1
ATOM 563 O O . ARG A 1 72 ? 10.176 -2.667 -25.783 1.00 86.44 72 ARG A O 1
ATOM 570 N N . SER A 1 73 ? 10.900 -2.224 -27.866 1.00 85.81 73 SER A N 1
ATOM 571 C CA . SER A 1 73 ? 11.586 -0.976 -27.508 1.00 85.81 73 SER A CA 1
ATOM 572 C C . SER A 1 73 ? 10.635 0.054 -26.899 1.00 85.81 73 SER A C 1
ATOM 574 O O . SER A 1 73 ? 10.973 0.678 -25.896 1.00 85.81 73 SER A O 1
ATOM 576 N N . PHE A 1 74 ? 9.432 0.195 -27.461 1.00 89.44 74 PHE A N 1
ATOM 577 C CA . PHE A 1 74 ? 8.392 1.050 -26.896 1.00 89.44 74 PHE A CA 1
ATOM 578 C C . PHE A 1 74 ? 7.964 0.588 -25.499 1.00 89.44 74 PHE A C 1
ATOM 580 O O . PHE A 1 74 ? 7.892 1.403 -24.585 1.00 89.44 74 PHE A O 1
ATOM 587 N N . TYR A 1 75 ? 7.707 -0.707 -25.311 1.00 91.00 75 TYR A N 1
ATOM 588 C CA . TYR A 1 75 ? 7.312 -1.261 -24.017 1.00 91.00 75 TYR A CA 1
ATOM 589 C C . TYR A 1 75 ? 8.404 -1.096 -22.955 1.00 91.00 75 TYR A C 1
ATOM 591 O O . TYR A 1 75 ? 8.096 -0.765 -21.811 1.00 91.00 75 TYR A O 1
ATOM 599 N N . ASP A 1 76 ? 9.668 -1.319 -23.316 1.00 86.56 76 ASP A N 1
ATOM 600 C CA . ASP A 1 76 ? 10.798 -1.192 -22.396 1.00 86.56 76 ASP A CA 1
ATOM 601 C C . ASP A 1 76 ? 10.961 0.280 -21.967 1.00 86.56 76 ASP A C 1
ATOM 603 O O . ASP A 1 76 ? 11.050 0.566 -20.773 1.00 86.56 76 ASP A O 1
ATOM 607 N N . TRP A 1 77 ? 10.867 1.226 -22.913 1.00 87.00 77 TRP A N 1
ATOM 608 C CA . TRP A 1 77 ? 10.811 2.662 -22.608 1.00 87.00 77 TRP A CA 1
ATOM 609 C C . TRP A 1 77 ? 9.615 3.017 -21.716 1.00 87.00 77 TRP A C 1
ATOM 611 O O . TRP A 1 77 ? 9.768 3.692 -20.697 1.00 87.00 77 TRP A O 1
ATOM 621 N N . PHE A 1 78 ? 8.421 2.536 -22.063 1.00 90.81 78 PHE A N 1
ATOM 622 C CA . PHE A 1 78 ? 7.215 2.806 -21.292 1.00 90.81 78 PHE A CA 1
ATOM 623 C C . PHE A 1 78 ? 7.309 2.204 -19.886 1.00 90.81 78 PHE A C 1
ATOM 625 O O . PHE A 1 78 ? 6.853 2.812 -18.928 1.00 90.81 78 PHE A O 1
ATOM 632 N N . SER A 1 79 ? 7.973 1.063 -19.713 1.00 90.19 79 SER A N 1
ATOM 633 C CA . SER A 1 79 ? 8.222 0.476 -18.393 1.00 90.19 79 SER A CA 1
ATOM 634 C C . SER A 1 79 ? 9.100 1.378 -17.520 1.00 90.19 79 SER A C 1
ATOM 636 O O . SER A 1 79 ? 8.815 1.516 -16.333 1.00 90.19 79 SER A O 1
ATOM 638 N N . SER A 1 80 ? 10.084 2.078 -18.097 1.00 85.56 80 SER A N 1
ATOM 639 C CA . SER A 1 80 ? 10.836 3.120 -17.378 1.00 85.56 80 SER A CA 1
ATOM 640 C C . SER A 1 80 ? 9.954 4.307 -16.972 1.00 85.56 80 SER A C 1
ATOM 642 O O . SER A 1 80 ? 10.116 4.849 -15.883 1.00 85.56 80 SER A O 1
ATOM 644 N N . VAL A 1 81 ? 8.974 4.693 -17.800 1.00 89.12 81 VAL A N 1
ATOM 645 C CA . VAL A 1 81 ? 7.967 5.714 -17.438 1.00 89.12 81 VAL A CA 1
ATOM 646 C C . VAL A 1 81 ? 7.140 5.250 -16.230 1.00 89.12 81 VAL A C 1
ATOM 648 O O . VAL A 1 81 ? 6.900 6.030 -15.308 1.00 89.12 81 VAL A O 1
ATOM 651 N N . ILE A 1 82 ? 6.720 3.981 -16.213 1.00 90.19 82 ILE A N 1
ATOM 652 C CA . ILE A 1 82 ? 5.909 3.381 -15.140 1.00 90.19 82 ILE A CA 1
ATOM 653 C C . ILE A 1 82 ? 6.631 3.312 -13.801 1.00 90.19 82 ILE A C 1
ATOM 655 O O . ILE A 1 82 ? 5.978 3.412 -12.766 1.00 90.19 82 ILE A O 1
ATOM 659 N N . GLU A 1 83 ? 7.950 3.165 -13.801 1.00 86.38 83 GLU A N 1
ATOM 660 C CA . GLU A 1 83 ? 8.724 3.154 -12.560 1.00 86.38 83 GLU A CA 1
ATOM 661 C C . GLU A 1 83 ? 8.669 4.511 -11.828 1.00 86.38 83 GLU A C 1
ATOM 663 O O . GLU A 1 83 ? 8.825 4.576 -10.611 1.00 86.38 83 GLU A O 1
ATOM 668 N N . ILE A 1 84 ? 8.406 5.599 -12.559 1.00 89.75 84 ILE A N 1
ATOM 669 C CA . ILE A 1 84 ? 8.623 6.967 -12.079 1.00 89.75 84 ILE A CA 1
ATOM 670 C C . ILE A 1 84 ? 7.315 7.759 -11.986 1.00 89.75 84 ILE A C 1
ATOM 672 O O . ILE A 1 84 ? 6.950 8.291 -10.934 1.00 89.75 84 ILE A O 1
ATOM 676 N N . VAL A 1 85 ? 6.592 7.858 -13.102 1.00 91.56 85 VAL A N 1
ATOM 677 C CA . VAL A 1 85 ? 5.465 8.787 -13.263 1.00 91.56 85 VAL A CA 1
ATOM 678 C C . VAL A 1 85 ? 4.294 8.484 -12.322 1.00 91.56 85 VAL A C 1
ATOM 680 O O . VAL A 1 85 ? 3.775 9.430 -11.726 1.00 91.56 85 VAL A O 1
ATOM 683 N N . PRO A 1 86 ? 3.857 7.223 -12.129 1.00 91.62 86 PRO A N 1
ATOM 684 C CA . PRO A 1 86 ? 2.755 6.913 -11.223 1.00 91.62 86 PRO A CA 1
ATOM 685 C C . PRO A 1 86 ? 2.990 7.400 -9.790 1.00 91.62 86 PRO A C 1
ATOM 687 O O . PRO A 1 86 ? 2.074 7.978 -9.204 1.00 91.62 86 PRO A O 1
ATOM 690 N N . LEU A 1 87 ? 4.205 7.234 -9.249 1.00 90.69 87 LEU A N 1
ATOM 691 C CA . LEU A 1 87 ? 4.540 7.721 -7.910 1.00 90.69 87 LEU A CA 1
ATOM 692 C C . LEU A 1 87 ? 4.495 9.250 -7.860 1.00 90.69 87 LEU A C 1
ATOM 694 O O . LEU A 1 87 ? 3.851 9.802 -6.977 1.00 90.69 87 LEU A O 1
ATOM 698 N N . ALA A 1 88 ? 5.099 9.942 -8.829 1.00 92.56 88 ALA A N 1
ATOM 699 C CA . ALA A 1 88 ? 5.091 11.406 -8.867 1.00 92.56 88 ALA A CA 1
ATOM 700 C C . ALA A 1 88 ? 3.662 11.988 -8.955 1.00 92.56 88 ALA A C 1
ATOM 702 O O . ALA A 1 88 ? 3.332 12.966 -8.278 1.00 92.56 88 ALA A O 1
ATOM 703 N N . LEU A 1 89 ? 2.777 11.360 -9.740 1.00 91.50 89 LEU A N 1
ATOM 704 C CA . LEU A 1 89 ? 1.359 11.734 -9.810 1.00 91.50 89 LEU A CA 1
ATOM 705 C C . LEU A 1 89 ? 0.625 11.439 -8.495 1.00 91.50 89 LEU A C 1
ATOM 707 O O . LEU A 1 89 ? -0.185 12.257 -8.057 1.00 91.50 89 LEU A O 1
ATOM 711 N N . LEU A 1 90 ? 0.908 10.303 -7.853 1.00 88.81 90 LEU A N 1
ATOM 712 C CA . LEU A 1 90 ? 0.332 9.952 -6.556 1.00 88.81 90 LEU A CA 1
ATOM 713 C C . LEU A 1 90 ? 0.741 10.966 -5.481 1.00 88.81 90 LEU A C 1
ATOM 715 O O . LEU A 1 90 ? -0.130 11.481 -4.780 1.00 88.81 90 LEU A O 1
ATOM 719 N N . THR A 1 91 ? 2.028 11.308 -5.399 1.00 90.25 91 THR A N 1
ATOM 720 C CA . THR A 1 91 ? 2.551 12.328 -4.482 1.00 90.25 91 TH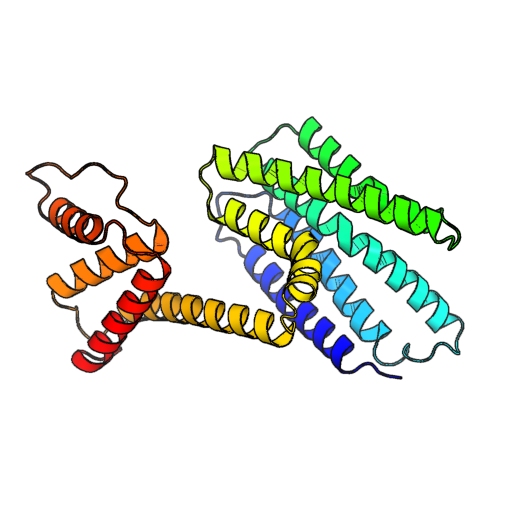R A CA 1
ATOM 721 C C . THR A 1 91 ? 1.874 13.670 -4.709 1.00 90.25 91 THR A C 1
ATOM 723 O O . THR A 1 91 ? 1.395 14.285 -3.760 1.00 90.25 91 THR A O 1
ATOM 726 N N . SER A 1 92 ? 1.758 14.102 -5.968 1.00 90.56 92 SER A N 1
ATOM 727 C CA . SER A 1 92 ? 1.060 15.341 -6.328 1.00 90.56 92 SER A CA 1
ATOM 728 C C . SER A 1 92 ? -0.403 15.333 -5.857 1.00 90.56 92 SER A C 1
ATOM 730 O O . SER A 1 92 ? -0.876 16.307 -5.263 1.00 90.56 92 SER A O 1
ATOM 732 N N . GLY A 1 93 ? -1.106 14.209 -6.033 1.00 86.50 93 GLY A N 1
ATOM 733 C CA . GLY A 1 93 ? -2.474 14.021 -5.545 1.00 86.50 93 GLY A CA 1
ATOM 734 C C . GLY A 1 93 ? -2.590 14.100 -4.021 1.00 86.50 93 GLY A C 1
ATOM 735 O O . GLY A 1 93 ? -3.455 14.815 -3.514 1.00 86.50 93 GLY A O 1
ATOM 736 N N . ILE A 1 94 ? -1.700 13.416 -3.294 1.00 85.25 94 ILE A N 1
ATOM 737 C CA . ILE A 1 94 ? -1.650 13.438 -1.824 1.00 85.25 94 ILE A CA 1
ATOM 738 C C . ILE A 1 94 ? -1.368 14.860 -1.325 1.00 85.25 94 ILE A C 1
ATOM 740 O O . ILE A 1 94 ? -2.140 15.387 -0.530 1.00 85.25 94 ILE A O 1
ATOM 744 N N . LEU A 1 95 ? -0.326 15.522 -1.832 1.00 88.81 95 LEU A N 1
ATOM 745 C CA . LEU A 1 95 ? 0.032 16.893 -1.444 1.00 88.81 95 LEU A CA 1
ATOM 746 C C . LEU A 1 95 ? -1.121 17.871 -1.685 1.00 88.81 95 LEU A C 1
ATOM 748 O O . LEU A 1 95 ? -1.426 18.706 -0.835 1.00 88.81 95 LEU A O 1
ATOM 752 N N . SER A 1 96 ? -1.808 17.742 -2.820 1.00 86.94 96 SER A N 1
ATOM 753 C CA . SER A 1 96 ? -2.960 18.586 -3.120 1.00 86.94 96 SER A CA 1
ATOM 754 C C . SER A 1 96 ? -4.149 18.336 -2.189 1.00 86.94 96 SER A C 1
ATOM 756 O O . SER A 1 96 ? -4.920 19.260 -1.949 1.00 86.94 96 SER A O 1
ATOM 758 N N . ALA A 1 97 ? -4.316 17.124 -1.659 1.00 82.56 97 ALA A N 1
ATOM 759 C CA . ALA A 1 97 ? -5.371 16.816 -0.693 1.00 82.56 97 ALA A CA 1
ATOM 760 C C . ALA A 1 97 ? -5.182 17.527 0.643 1.00 82.56 97 ALA A C 1
ATOM 762 O O . ALA A 1 97 ? -6.153 17.912 1.286 1.00 82.56 97 ALA A O 1
ATOM 763 N N . TYR A 1 98 ? -3.921 17.694 1.027 1.00 85.31 98 TYR A N 1
ATOM 764 C CA . TYR A 1 98 ? -3.505 18.411 2.222 1.00 85.31 98 TYR A CA 1
ATOM 765 C C . TYR A 1 98 ? -3.268 19.906 1.959 1.00 85.31 98 TYR A C 1
ATOM 767 O O . TYR A 1 98 ? -2.662 20.577 2.787 1.00 85.31 98 TYR A O 1
ATOM 775 N N . GLN A 1 99 ? -3.739 20.426 0.816 1.00 88.75 99 GLN A N 1
ATOM 776 C CA . GLN A 1 99 ? -3.678 21.847 0.457 1.00 88.75 99 GLN A CA 1
ATOM 777 C C . GLN A 1 99 ? -2.252 22.432 0.464 1.00 88.75 99 GLN A C 1
ATOM 779 O O . GLN A 1 99 ? -2.053 23.606 0.763 1.00 88.75 99 GLN A O 1
ATOM 784 N N . ILE A 1 100 ? -1.247 21.619 0.119 1.00 90.75 100 ILE A N 1
ATOM 785 C CA . ILE A 1 100 ? 0.127 22.099 -0.061 1.00 90.75 100 ILE A CA 1
ATOM 786 C C . ILE A 1 100 ? 0.205 23.026 -1.281 1.00 90.75 100 ILE A C 1
ATOM 788 O O . ILE A 1 100 ? -0.467 22.791 -2.291 1.00 90.75 100 ILE A O 1
ATOM 792 N N . ASP A 1 101 ? 1.057 24.049 -1.172 1.00 92.94 101 ASP A N 1
ATOM 793 C CA . ASP A 1 101 ? 1.297 25.065 -2.195 1.00 92.94 101 ASP A CA 1
ATOM 794 C C . ASP A 1 101 ? 1.544 24.466 -3.593 1.00 92.94 101 ASP A C 1
ATOM 796 O O . ASP A 1 101 ? 2.265 23.477 -3.779 1.00 92.94 101 ASP A O 1
ATOM 800 N N . GLU A 1 102 ? 0.933 25.088 -4.601 1.00 91.38 102 GLU A N 1
ATOM 801 C CA . GLU A 1 102 ? 0.965 24.603 -5.976 1.00 91.38 102 GLU A CA 1
ATOM 802 C C . GLU A 1 102 ? 2.360 24.673 -6.608 1.00 91.38 102 GLU A C 1
ATOM 804 O O . GLU A 1 102 ? 2.713 23.781 -7.387 1.00 91.38 102 GLU A O 1
ATOM 809 N N . LYS A 1 103 ? 3.189 25.662 -6.251 1.00 94.25 103 LYS A N 1
ATOM 810 C CA . LYS A 1 103 ? 4.568 25.765 -6.755 1.00 94.25 103 LYS A CA 1
ATOM 811 C C . LYS A 1 103 ? 5.413 24.608 -6.234 1.00 94.25 103 LYS A C 1
ATOM 813 O O . LYS A 1 103 ? 6.150 23.998 -7.001 1.00 94.25 103 LYS A O 1
ATOM 818 N N . ILE A 1 104 ? 5.258 24.247 -4.959 1.00 92.25 104 ILE A N 1
ATOM 819 C CA . ILE A 1 104 ? 5.950 23.089 -4.368 1.00 92.25 104 ILE A CA 1
ATOM 820 C C . ILE A 1 104 ? 5.507 21.797 -5.059 1.00 92.25 104 ILE A C 1
ATOM 822 O O . ILE A 1 104 ? 6.340 20.980 -5.454 1.00 92.25 104 ILE A O 1
ATOM 826 N N . ARG A 1 105 ? 4.195 21.615 -5.249 1.00 92.62 105 ARG A N 1
ATOM 827 C CA . ARG A 1 105 ? 3.634 20.423 -5.900 1.00 92.62 105 ARG A CA 1
ATOM 828 C C . ARG A 1 105 ? 4.115 20.272 -7.345 1.00 92.62 105 ARG A C 1
ATOM 830 O O . ARG A 1 105 ? 4.501 19.176 -7.746 1.00 92.62 105 ARG A O 1
ATOM 837 N N . THR A 1 106 ? 4.089 21.349 -8.126 1.00 91.75 106 THR A N 1
ATOM 838 C CA . THR A 1 106 ? 4.532 21.341 -9.531 1.00 91.75 106 THR A CA 1
ATOM 839 C C . THR A 1 106 ? 6.038 21.143 -9.653 1.00 91.75 106 THR A C 1
ATOM 841 O O . THR A 1 106 ? 6.466 20.350 -10.491 1.00 91.75 106 THR A O 1
ATOM 844 N N . LEU A 1 107 ? 6.836 21.764 -8.779 1.00 94.62 107 LEU A N 1
ATOM 845 C CA . LEU A 1 107 ? 8.280 21.544 -8.710 1.00 94.62 107 LEU A CA 1
ATOM 846 C C . LEU A 1 107 ? 8.612 20.084 -8.385 1.00 94.62 107 LEU A C 1
ATOM 848 O O . LEU A 1 107 ? 9.431 19.476 -9.070 1.00 94.62 107 LEU A O 1
ATOM 852 N N . LEU A 1 108 ? 7.956 19.499 -7.378 1.00 94.00 108 LEU A N 1
ATOM 853 C CA . LEU A 1 108 ? 8.143 18.090 -7.032 1.00 94.00 108 LEU A CA 1
ATOM 854 C C . LEU A 1 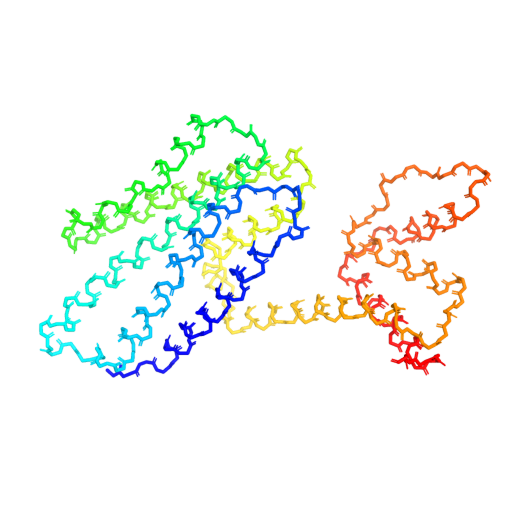108 ? 7.713 17.167 -8.170 1.00 94.00 108 LEU A C 1
ATOM 856 O O . LEU A 1 108 ? 8.422 16.208 -8.459 1.00 94.00 108 LEU A O 1
ATOM 860 N N . LEU A 1 109 ? 6.594 17.442 -8.840 1.00 93.06 109 LEU A N 1
ATOM 861 C CA . LEU A 1 109 ? 6.159 16.663 -10.001 1.00 93.06 109 LEU A CA 1
ATOM 862 C C . LEU A 1 109 ? 7.183 16.740 -11.144 1.00 93.06 109 LEU A C 1
ATOM 864 O O . LEU A 1 109 ? 7.511 15.717 -11.747 1.00 93.06 109 LEU A O 1
ATOM 868 N N . PHE A 1 110 ? 7.717 17.931 -11.418 1.00 93.56 110 PHE A N 1
ATOM 869 C CA . PHE A 1 110 ? 8.762 18.129 -12.418 1.00 93.56 110 PHE A CA 1
ATOM 870 C C . PHE A 1 110 ? 10.021 17.340 -12.052 1.00 93.56 110 PHE A C 1
ATOM 872 O O . PHE A 1 110 ? 10.397 16.435 -12.791 1.00 93.56 110 PHE A O 1
ATOM 879 N N . LEU A 1 111 ? 10.604 17.586 -10.873 1.00 92.50 111 LEU A N 1
ATOM 880 C CA . LEU A 1 111 ? 11.798 16.880 -10.390 1.00 92.50 111 LEU A CA 1
ATOM 881 C C . LEU A 1 111 ? 11.607 15.361 -10.385 1.00 92.50 111 LEU A C 1
ATOM 883 O O . LEU A 1 111 ? 12.502 14.626 -10.790 1.00 92.50 111 LEU A O 1
ATOM 887 N N . GLY A 1 112 ? 10.423 14.899 -9.980 1.00 89.19 112 GLY A N 1
ATOM 888 C CA . GLY A 1 112 ? 10.051 13.491 -9.972 1.00 89.19 112 GLY A CA 1
ATOM 889 C C . GLY A 1 112 ? 10.063 12.848 -11.354 1.00 89.19 112 GLY A C 1
ATOM 890 O O . GLY A 1 112 ? 10.387 11.677 -11.457 1.00 89.19 112 GLY A O 1
ATOM 891 N N . THR A 1 113 ? 9.733 13.587 -12.414 1.00 90.88 113 THR A N 1
ATOM 892 C CA . THR A 1 113 ? 9.561 13.039 -13.771 1.00 90.88 113 THR A CA 1
ATOM 893 C C . THR A 1 113 ? 10.753 13.272 -14.698 1.00 90.88 113 THR A C 1
ATOM 895 O O . THR A 1 113 ? 10.828 12.629 -15.743 1.00 90.88 113 THR A O 1
ATOM 898 N N . ILE A 1 114 ? 11.732 14.096 -14.306 1.00 89.44 114 ILE A N 1
ATOM 899 C CA . ILE A 1 114 ? 12.974 14.342 -15.065 1.00 89.44 114 ILE A CA 1
ATOM 900 C C . ILE A 1 114 ? 13.652 13.059 -15.586 1.00 89.44 114 ILE A C 1
ATOM 902 O O . ILE A 1 114 ? 14.025 13.042 -16.764 1.00 89.44 114 ILE A O 1
ATOM 906 N N . PRO A 1 115 ? 13.822 11.976 -14.795 1.00 88.31 115 PRO A N 1
ATOM 907 C CA . PRO A 1 115 ? 14.592 10.827 -15.266 1.00 88.31 115 PRO A CA 1
ATOM 908 C C . PRO A 1 115 ? 13.922 10.089 -16.436 1.00 88.31 115 PRO A C 1
ATOM 910 O O . PRO A 1 115 ? 14.602 9.371 -17.159 1.00 88.31 115 PRO A O 1
ATOM 913 N N . VAL A 1 116 ? 12.629 10.314 -16.702 1.00 86.75 116 VAL A N 1
ATOM 914 C CA . VAL A 1 116 ? 11.896 9.723 -17.839 1.00 86.75 116 VAL A CA 1
ATOM 915 C C . VAL A 1 116 ? 12.472 10.139 -19.197 1.00 86.75 116 VAL A C 1
ATOM 917 O O . VAL A 1 116 ? 12.399 9.380 -20.165 1.00 86.75 116 VAL A O 1
ATOM 920 N N . PHE A 1 117 ? 13.068 11.329 -19.286 1.00 81.88 117 PHE A N 1
ATOM 921 C CA . PHE A 1 117 ? 13.583 11.866 -20.548 1.00 81.88 117 PHE A CA 1
ATOM 922 C C . PHE A 1 117 ? 14.996 11.370 -20.887 1.00 81.88 117 PHE A C 1
ATOM 924 O O . PHE A 1 117 ? 15.419 11.429 -22.039 1.00 81.88 117 PHE A O 1
ATOM 931 N N . PHE A 1 118 ? 15.720 10.821 -19.911 1.00 75.00 118 PHE A N 1
ATOM 932 C CA . PHE A 1 118 ? 17.085 10.323 -20.090 1.00 75.00 118 PHE A CA 1
ATOM 933 C C . PHE A 1 118 ? 17.190 9.019 -20.911 1.00 75.00 118 PHE A C 1
ATOM 935 O O . PHE A 1 118 ? 18.070 8.958 -21.770 1.00 75.00 118 PHE A O 1
ATOM 942 N N . PRO A 1 119 ? 16.322 7.995 -20.738 1.00 69.25 119 PRO A N 1
ATOM 943 C CA . PRO A 1 119 ? 16.320 6.793 -21.578 1.00 69.25 119 PRO A CA 1
ATOM 944 C C . PRO A 1 119 ? 16.241 7.073 -23.083 1.00 69.25 119 PRO A C 1
ATOM 946 O O . PRO A 1 119 ? 16.832 6.342 -23.869 1.00 69.25 119 PRO A O 1
ATOM 949 N N . LEU A 1 120 ? 15.537 8.137 -23.485 1.00 63.25 120 LEU A N 1
ATOM 950 C CA . LEU A 1 120 ? 15.392 8.542 -24.890 1.00 63.25 120 LEU A CA 1
ATOM 951 C C . LEU A 1 120 ? 16.685 9.142 -25.470 1.00 63.25 120 LEU A C 1
ATOM 953 O O . LEU A 1 120 ? 16.882 9.119 -26.681 1.00 63.25 120 LEU A O 1
ATOM 957 N N . ALA A 1 121 ? 17.566 9.665 -24.615 1.00 57.03 121 ALA A N 1
ATOM 958 C CA . ALA A 1 121 ? 18.791 10.359 -25.010 1.00 57.03 121 ALA A CA 1
ATOM 959 C C . ALA A 1 121 ? 20.052 9.472 -24.955 1.00 57.03 121 ALA A C 1
ATOM 961 O O . ALA A 1 121 ? 21.097 9.839 -25.496 1.00 57.03 121 ALA A O 1
ATOM 962 N N . ILE A 1 122 ? 19.994 8.313 -24.291 1.00 57.66 122 ILE A N 1
ATOM 963 C CA . ILE A 1 122 ? 21.175 7.508 -23.957 1.00 57.66 122 ILE A CA 1
ATOM 964 C C . ILE A 1 122 ? 21.308 6.295 -24.895 1.00 57.66 122 ILE A C 1
ATOM 966 O O . ILE A 1 122 ? 20.487 5.382 -24.884 1.00 57.66 122 ILE A O 1
ATOM 970 N N . LYS A 1 123 ? 22.420 6.213 -25.644 1.00 55.94 123 LYS A N 1
ATOM 971 C CA . LYS A 1 123 ? 22.909 4.938 -26.215 1.00 55.94 123 LYS A CA 1
ATOM 972 C C . LYS A 1 123 ? 23.323 4.006 -25.066 1.00 55.94 123 LYS A C 1
ATOM 974 O O . LYS A 1 123 ? 23.987 4.492 -24.156 1.00 55.94 123 LYS A O 1
ATOM 979 N N . GLN A 1 124 ? 22.982 2.709 -25.133 1.00 60.66 124 GLN A N 1
ATOM 980 C CA . GLN A 1 124 ? 23.187 1.619 -24.141 1.00 60.66 124 GLN A CA 1
ATOM 981 C C . GLN A 1 124 ? 24.634 1.446 -23.591 1.00 60.66 124 GLN A C 1
ATOM 983 O O . GLN A 1 124 ? 25.223 0.373 -23.664 1.00 60.66 124 GLN A O 1
ATOM 988 N N . LYS A 1 125 ? 25.247 2.486 -23.019 1.00 68.44 125 LYS A N 1
ATOM 989 C CA . LYS A 1 125 ? 26.497 2.401 -22.260 1.00 68.44 125 LYS A CA 1
ATOM 990 C C . LYS A 1 125 ? 26.160 2.179 -20.792 1.00 68.44 125 LYS A C 1
ATOM 992 O O . LYS A 1 125 ? 25.436 2.965 -20.184 1.00 68.44 125 LYS A O 1
ATOM 997 N N . GLU A 1 126 ? 26.743 1.138 -20.214 1.00 73.31 126 GLU A N 1
ATOM 998 C CA . GLU A 1 126 ? 26.504 0.691 -18.838 1.00 73.31 126 GLU A CA 1
ATOM 999 C C . GLU A 1 126 ? 26.699 1.803 -17.788 1.00 73.31 126 GLU A C 1
ATOM 1001 O O . GLU A 1 126 ? 25.925 1.933 -16.839 1.00 73.31 126 GLU A O 1
ATOM 1006 N N . SER A 1 127 ? 27.682 2.686 -18.001 1.00 76.38 127 SER A N 1
ATOM 1007 C CA . SER A 1 127 ? 27.948 3.832 -17.122 1.00 76.38 127 SER A CA 1
ATOM 1008 C C . SER A 1 127 ? 26.806 4.853 -17.081 1.00 76.38 127 SER A C 1
ATOM 1010 O O . SER A 1 127 ? 26.552 5.445 -16.033 1.00 76.38 127 SER A O 1
ATOM 1012 N N . GLN A 1 128 ? 26.092 5.049 -18.190 1.00 76.31 128 GLN A N 1
ATOM 1013 C CA . GLN A 1 128 ? 24.960 5.974 -18.270 1.00 76.31 128 GLN A CA 1
ATOM 1014 C C . GLN A 1 128 ? 23.699 5.374 -17.636 1.00 76.31 128 GLN A C 1
ATOM 1016 O O . GLN A 1 128 ? 22.949 6.083 -16.970 1.00 76.31 128 GLN A O 1
ATOM 1021 N N . ILE A 1 129 ? 23.516 4.053 -17.747 1.00 78.00 129 ILE A N 1
ATOM 1022 C CA . ILE A 1 129 ? 22.429 3.322 -17.078 1.00 78.00 129 ILE A CA 1
ATOM 1023 C C . ILE A 1 129 ? 22.567 3.428 -15.552 1.00 78.00 129 ILE A C 1
ATOM 1025 O O . ILE A 1 129 ? 21.582 3.692 -14.861 1.00 78.00 129 ILE A O 1
ATOM 1029 N N . ARG A 1 130 ? 23.790 3.302 -15.014 1.00 81.81 130 ARG A N 1
ATOM 1030 C CA . ARG A 1 130 ? 24.050 3.508 -13.576 1.00 81.81 130 ARG A CA 1
ATOM 1031 C C . ARG A 1 130 ? 23.678 4.918 -13.113 1.00 81.81 130 ARG A C 1
ATOM 1033 O O . ARG A 1 130 ? 23.004 5.060 -12.096 1.00 81.81 130 ARG A O 1
ATOM 1040 N N . LYS A 1 131 ? 24.066 5.950 -13.873 1.00 82.88 131 LYS A N 1
ATOM 1041 C CA . LYS A 1 131 ? 23.718 7.350 -13.566 1.00 82.88 131 LYS A CA 1
ATOM 1042 C C . LYS A 1 131 ? 22.208 7.584 -13.578 1.00 82.88 131 LYS A C 1
ATOM 1044 O O . LYS A 1 131 ? 21.688 8.225 -12.671 1.00 82.88 131 LYS A O 1
ATOM 1049 N N . LEU A 1 132 ? 21.505 7.026 -14.561 1.00 83.38 132 LEU A N 1
ATOM 1050 C CA . LEU A 1 132 ? 20.049 7.111 -14.650 1.00 83.38 132 LEU A CA 1
ATOM 1051 C C . LEU A 1 132 ? 19.357 6.445 -13.453 1.00 83.38 132 LEU A C 1
ATOM 1053 O O . LEU A 1 132 ? 18.443 7.027 -12.870 1.00 83.38 132 LEU A O 1
ATOM 1057 N N . ARG A 1 133 ? 19.808 5.253 -13.049 1.00 84.75 133 ARG A N 1
ATOM 1058 C CA . ARG A 1 133 ? 19.273 4.559 -11.868 1.00 84.75 133 ARG A CA 1
ATOM 1059 C C . ARG A 1 133 ? 19.492 5.372 -10.594 1.00 84.75 133 ARG A C 1
ATOM 1061 O O . ARG A 1 133 ? 18.574 5.517 -9.794 1.00 84.75 133 ARG A O 1
ATOM 1068 N N . PHE A 1 134 ? 20.685 5.940 -10.433 1.00 87.38 134 PHE A N 1
ATOM 1069 C CA . PHE A 1 134 ? 21.008 6.813 -9.307 1.00 87.38 134 PHE A CA 1
ATOM 1070 C C . PHE A 1 134 ? 20.096 8.048 -9.260 1.00 87.38 134 PHE A C 1
ATOM 1072 O O . PHE A 1 134 ? 19.495 8.325 -8.224 1.00 87.38 134 PHE A O 1
ATOM 1079 N N . LEU A 1 135 ? 19.917 8.735 -10.394 1.00 88.19 135 LEU A N 1
ATOM 1080 C CA . LEU A 1 135 ? 19.009 9.879 -10.498 1.00 88.19 135 LEU A CA 1
ATOM 1081 C C . LEU A 1 135 ? 17.564 9.481 -10.171 1.00 88.19 135 LEU A C 1
ATOM 1083 O O . LEU A 1 135 ? 16.900 10.155 -9.389 1.00 88.19 135 LEU A O 1
ATOM 1087 N N . THR A 1 136 ? 17.098 8.356 -10.713 1.00 89.12 136 THR A N 1
ATOM 1088 C CA . THR A 1 136 ? 15.759 7.817 -10.439 1.00 89.12 136 THR A CA 1
ATOM 1089 C C . THR A 1 136 ? 15.567 7.582 -8.942 1.00 89.12 136 THR A C 1
ATOM 1091 O O . THR A 1 136 ? 14.586 8.047 -8.366 1.00 89.12 136 THR A O 1
ATOM 1094 N N . ASN A 1 137 ? 16.540 6.964 -8.273 1.00 91.06 137 ASN A N 1
ATOM 1095 C CA . ASN A 1 137 ? 16.488 6.745 -6.830 1.00 91.06 137 ASN A CA 1
ATOM 1096 C C . ASN A 1 137 ? 16.436 8.053 -6.034 1.00 91.06 137 ASN A C 1
ATOM 1098 O O . ASN A 1 137 ? 15.602 8.158 -5.139 1.00 91.06 137 ASN A O 1
ATOM 1102 N N . ILE A 1 138 ? 17.235 9.066 -6.389 1.00 91.69 138 ILE A N 1
ATOM 1103 C CA . ILE A 1 138 ? 17.159 10.394 -5.753 1.00 91.69 138 ILE A CA 1
ATOM 1104 C C . ILE A 1 138 ? 15.753 10.978 -5.892 1.00 91.69 138 ILE A C 1
ATOM 1106 O O . ILE A 1 138 ? 15.163 11.425 -4.908 1.00 91.69 138 ILE A O 1
ATOM 1110 N N . THR A 1 139 ? 15.196 10.958 -7.104 1.00 91.94 139 THR A N 1
ATOM 1111 C CA . THR A 1 139 ? 13.867 11.531 -7.351 1.00 91.94 139 THR A CA 1
ATOM 1112 C C . THR A 1 139 ? 12.777 10.795 -6.581 1.00 91.94 139 THR A C 1
ATOM 1114 O O . THR A 1 139 ? 11.919 11.439 -5.984 1.00 91.94 139 THR A O 1
ATOM 1117 N N . VAL A 1 140 ? 12.843 9.464 -6.510 1.00 92.25 140 VAL A N 1
ATOM 1118 C CA . VAL A 1 140 ? 11.907 8.641 -5.739 1.00 92.25 140 VAL A CA 1
ATOM 1119 C C . VAL A 1 140 ? 12.023 8.928 -4.242 1.00 92.25 140 VAL A C 1
ATOM 1121 O O . VAL A 1 140 ? 11.001 9.136 -3.593 1.00 92.25 140 VAL A O 1
ATOM 1124 N N . VAL A 1 141 ? 13.239 9.015 -3.694 1.00 93.50 141 VAL A N 1
ATOM 1125 C CA . VAL A 1 141 ? 13.460 9.364 -2.279 1.00 93.50 141 VAL A CA 1
ATOM 1126 C C . VAL A 1 141 ? 12.866 10.733 -1.954 1.00 93.50 141 VAL A C 1
ATOM 1128 O O . VAL A 1 141 ? 12.192 10.874 -0.937 1.00 93.50 141 VAL A O 1
ATOM 1131 N N . LEU A 1 142 ? 13.038 11.724 -2.834 1.00 94.25 142 LEU A N 1
ATOM 1132 C CA . LEU A 1 142 ? 12.448 13.051 -2.654 1.00 94.25 142 LEU A CA 1
ATOM 1133 C C . LEU A 1 142 ? 10.910 12.997 -2.587 1.00 94.25 142 LEU A C 1
ATOM 1135 O O . LEU A 1 142 ? 10.313 13.642 -1.723 1.00 94.25 142 LEU A O 1
ATOM 1139 N N . GLN A 1 143 ? 10.265 12.204 -3.453 1.00 94.25 143 GLN A N 1
ATOM 1140 C CA . GLN A 1 143 ? 8.808 11.997 -3.418 1.00 94.25 143 GLN A CA 1
ATOM 1141 C C . GLN A 1 143 ? 8.358 11.338 -2.109 1.00 94.25 143 GLN A C 1
ATOM 1143 O O . GLN A 1 143 ? 7.420 11.807 -1.464 1.00 94.25 143 GLN A O 1
ATOM 1148 N N . ILE A 1 144 ? 9.036 10.260 -1.709 1.00 94.12 144 ILE A N 1
ATOM 1149 C CA . ILE A 1 144 ? 8.716 9.508 -0.493 1.00 94.12 144 ILE A CA 1
ATOM 1150 C C . ILE A 1 144 ? 8.869 10.398 0.743 1.00 94.12 144 ILE A C 1
ATOM 1152 O O . ILE A 1 144 ? 7.984 10.407 1.596 1.00 94.12 144 ILE A O 1
ATOM 1156 N N . LEU A 1 145 ? 9.951 11.176 0.832 1.00 95.06 145 LEU A N 1
ATOM 1157 C CA . LEU A 1 145 ? 10.214 12.067 1.961 1.00 95.06 145 LEU A CA 1
ATOM 1158 C C . LEU A 1 145 ? 9.111 13.122 2.112 1.00 95.06 145 LEU A C 1
ATOM 1160 O O . LEU A 1 145 ? 8.644 13.364 3.225 1.00 95.06 145 LEU A O 1
ATOM 1164 N N . ALA A 1 146 ? 8.644 13.701 1.002 1.00 94.00 146 ALA A N 1
ATOM 1165 C CA . ALA A 1 146 ? 7.538 14.656 1.017 1.00 94.00 146 ALA A CA 1
ATOM 1166 C C . ALA A 1 146 ? 6.247 14.031 1.579 1.00 94.00 146 ALA A C 1
ATOM 1168 O O . ALA A 1 146 ? 5.577 14.637 2.418 1.00 94.00 146 ALA A O 1
ATOM 1169 N N . ILE A 1 147 ? 5.919 12.801 1.165 1.00 92.88 147 ILE A N 1
ATOM 1170 C CA . ILE A 1 147 ? 4.755 12.065 1.680 1.00 92.88 147 ILE A CA 1
ATOM 1171 C C . ILE A 1 147 ? 4.952 11.685 3.158 1.00 92.88 147 ILE A C 1
ATOM 1173 O O . ILE A 1 147 ? 4.011 11.793 3.943 1.00 92.88 147 ILE A O 1
ATOM 1177 N N . MET A 1 148 ? 6.161 11.285 3.560 1.00 94.31 148 MET A N 1
ATOM 1178 C CA . MET A 1 148 ? 6.481 10.897 4.938 1.00 94.31 148 MET A CA 1
ATOM 1179 C C . MET A 1 148 ? 6.314 12.060 5.914 1.00 94.31 148 MET A C 1
ATOM 1181 O O . MET A 1 148 ? 5.636 11.916 6.930 1.00 94.31 148 MET A O 1
ATOM 1185 N N . ILE A 1 149 ? 6.888 13.226 5.595 1.00 94.06 149 ILE A N 1
ATOM 1186 C CA . ILE A 1 149 ? 6.772 14.444 6.415 1.00 94.06 149 ILE A CA 1
ATOM 1187 C C . ILE A 1 149 ? 5.298 14.801 6.609 1.00 94.06 149 ILE A C 1
ATOM 1189 O O . ILE A 1 149 ? 4.866 15.131 7.714 1.00 94.06 149 ILE A O 1
ATOM 1193 N N . LEU A 1 150 ? 4.505 14.687 5.543 1.00 89.81 150 LEU A N 1
ATOM 1194 C CA . LEU A 1 150 ? 3.073 14.935 5.596 1.00 89.81 150 LEU A CA 1
ATOM 1195 C C . LEU A 1 150 ? 2.335 13.900 6.454 1.00 89.81 150 LEU A C 1
ATOM 1197 O O . LEU A 1 150 ? 1.472 14.274 7.248 1.00 89.81 150 LEU A O 1
ATOM 1201 N N . GLY A 1 151 ? 2.681 12.619 6.324 1.00 85.44 151 GLY A N 1
ATOM 1202 C CA . GLY A 1 151 ? 2.143 11.538 7.147 1.00 85.44 151 GLY A CA 1
ATOM 1203 C C . GLY A 1 151 ? 2.404 11.768 8.635 1.00 85.44 151 GLY A C 1
ATOM 1204 O O . GLY A 1 151 ? 1.468 11.705 9.429 1.00 85.44 151 GLY A O 1
ATOM 1205 N N . LEU A 1 152 ? 3.642 12.119 8.996 1.00 88.25 152 LEU A N 1
ATOM 1206 C CA . LEU A 1 152 ? 4.051 12.418 10.372 1.00 88.25 152 LEU A CA 1
ATOM 1207 C C . LEU A 1 152 ? 3.339 13.651 10.933 1.00 88.25 152 LEU A C 1
ATOM 1209 O O . LEU A 1 152 ? 2.764 13.577 12.016 1.00 88.25 152 LEU A O 1
ATOM 1213 N N . LYS A 1 153 ? 3.310 14.761 10.184 1.00 88.81 153 LYS A N 1
ATOM 1214 C CA . LYS A 1 153 ? 2.673 16.017 10.621 1.00 88.81 153 LYS A CA 1
ATOM 1215 C C . LYS A 1 153 ? 1.185 15.848 10.938 1.00 88.81 153 LYS A C 1
ATOM 1217 O O . LYS A 1 153 ? 0.658 16.557 11.786 1.00 88.81 153 LYS A O 1
ATOM 1222 N N . ASN A 1 154 ? 0.512 14.934 10.242 1.00 80.44 154 ASN A N 1
ATOM 1223 C CA . ASN A 1 154 ? -0.922 14.693 10.391 1.00 80.44 154 ASN A CA 1
ATOM 1224 C C . ASN A 1 154 ? -1.244 13.408 11.171 1.00 80.44 154 ASN A C 1
ATOM 1226 O O . ASN A 1 154 ? -2.400 12.987 11.164 1.00 80.44 154 ASN A O 1
ATOM 1230 N N . SER A 1 155 ? -0.242 12.749 11.767 1.00 82.56 155 SER A N 1
ATOM 1231 C CA . SER A 1 155 ? -0.385 11.452 12.450 1.00 82.56 155 SER A CA 1
ATOM 1232 C C . SER A 1 155 ? -1.154 10.410 11.617 1.00 82.56 155 SER A C 1
ATOM 1234 O O . SER A 1 155 ? -1.920 9.601 12.140 1.00 82.56 155 SER A O 1
ATOM 1236 N N . ASN A 1 156 ? -0.981 10.431 10.291 1.00 78.19 156 ASN A N 1
ATOM 1237 C CA . ASN A 1 156 ? -1.674 9.526 9.381 1.00 78.19 156 ASN A CA 1
ATOM 1238 C C . ASN A 1 156 ? -0.854 8.247 9.191 1.00 78.19 156 ASN A C 1
ATOM 1240 O O . ASN A 1 156 ? -0.086 8.108 8.234 1.00 78.19 156 ASN A O 1
ATOM 1244 N N . TYR A 1 157 ? -1.050 7.296 10.102 1.00 77.00 157 TYR A N 1
ATOM 1245 C CA . TYR A 1 157 ? -0.338 6.017 10.117 1.00 77.00 157 TYR A CA 1
ATOM 1246 C C . TYR A 1 157 ? -0.518 5.188 8.840 1.00 77.00 157 TYR A C 1
ATOM 1248 O O . TYR A 1 157 ? 0.392 4.453 8.474 1.00 77.00 157 TYR A O 1
ATOM 1256 N N . ASN A 1 158 ? -1.622 5.356 8.102 1.00 75.75 158 ASN A N 1
ATOM 1257 C CA . ASN A 1 158 ? -1.807 4.678 6.815 1.00 75.75 158 ASN A CA 1
ATOM 1258 C C . ASN A 1 158 ? -0.811 5.183 5.762 1.00 75.75 158 ASN A C 1
ATOM 1260 O O . ASN A 1 158 ? -0.242 4.399 5.009 1.00 75.75 158 ASN A O 1
ATOM 1264 N N . VAL A 1 159 ? -0.583 6.499 5.716 1.00 79.38 159 VAL A N 1
ATOM 1265 C CA . VAL A 1 159 ? 0.384 7.116 4.796 1.00 79.38 159 VAL A CA 1
ATOM 1266 C C . VAL A 1 159 ? 1.812 6.757 5.202 1.00 79.38 159 VAL A C 1
ATOM 1268 O O . VAL A 1 159 ? 2.628 6.433 4.343 1.00 79.38 159 VAL A O 1
ATOM 1271 N N . ILE A 1 160 ? 2.096 6.753 6.506 1.00 82.69 160 ILE A N 1
ATOM 1272 C CA . ILE A 1 160 ? 3.395 6.338 7.051 1.00 82.69 160 ILE A CA 1
ATOM 1273 C C . ILE A 1 160 ? 3.679 4.868 6.711 1.00 82.69 160 ILE A C 1
ATOM 1275 O O . ILE A 1 160 ? 4.747 4.553 6.195 1.00 82.69 160 ILE A O 1
ATOM 1279 N N . SER A 1 161 ? 2.711 3.978 6.941 1.00 82.12 161 SER A N 1
ATOM 1280 C CA . SER A 1 161 ? 2.818 2.549 6.627 1.00 82.12 161 SER A CA 1
ATOM 1281 C C . SER A 1 161 ? 3.022 2.307 5.130 1.00 82.12 161 SER A C 1
ATOM 1283 O O . SER A 1 161 ? 3.887 1.516 4.752 1.00 82.12 161 SER A O 1
ATOM 1285 N N . LEU A 1 162 ? 2.305 3.038 4.268 1.00 84.19 162 LEU A N 1
ATOM 1286 C CA . LEU A 1 162 ? 2.493 2.980 2.817 1.00 84.19 162 LEU A CA 1
ATOM 1287 C C . LEU A 1 162 ? 3.921 3.374 2.413 1.00 84.19 162 LEU A C 1
ATOM 1289 O O . LEU A 1 162 ? 4.554 2.673 1.626 1.00 84.19 162 LEU A O 1
ATOM 1293 N N . VAL A 1 163 ? 4.433 4.479 2.960 1.00 89.69 163 VAL A N 1
ATOM 1294 C CA . VAL A 1 163 ? 5.802 4.950 2.705 1.00 89.69 163 VAL A CA 1
ATOM 1295 C C . VAL A 1 163 ? 6.836 3.931 3.177 1.00 89.69 163 VAL A C 1
ATOM 1297 O O . VAL A 1 163 ? 7.758 3.613 2.422 1.00 89.69 163 VAL A O 1
ATOM 1300 N N . ALA A 1 164 ? 6.687 3.407 4.393 1.00 88.12 164 ALA A N 1
ATOM 1301 C CA . ALA A 1 164 ? 7.598 2.412 4.948 1.00 88.12 164 ALA A CA 1
ATOM 1302 C C . ALA A 1 164 ? 7.630 1.145 4.082 1.00 88.12 164 ALA A C 1
ATOM 1304 O O . ALA A 1 164 ? 8.709 0.696 3.699 1.00 88.12 164 ALA A O 1
ATOM 1305 N N . SER A 1 165 ? 6.455 0.639 3.696 1.00 87.62 165 SER A N 1
ATOM 1306 C CA . SER A 1 165 ? 6.318 -0.557 2.857 1.00 87.62 165 SER A CA 1
ATOM 1307 C C . SER A 1 165 ? 6.972 -0.363 1.488 1.00 87.62 165 SER A C 1
ATOM 1309 O O . SER A 1 165 ? 7.800 -1.172 1.085 1.00 87.62 165 SER A O 1
ATOM 1311 N N . TYR A 1 166 ? 6.680 0.753 0.809 1.00 89.81 166 TYR A N 1
ATOM 1312 C CA . TYR A 1 166 ? 7.271 1.059 -0.498 1.00 89.81 166 TYR A CA 1
ATOM 1313 C C . TYR A 1 166 ? 8.795 1.241 -0.423 1.00 89.81 166 TYR A C 1
ATOM 1315 O O . TYR A 1 166 ? 9.529 0.801 -1.305 1.00 89.81 166 TYR A O 1
ATOM 1323 N N . THR A 1 167 ? 9.290 1.886 0.637 1.00 90.88 167 THR A N 1
ATOM 1324 C CA . THR A 1 167 ? 10.732 2.095 0.846 1.00 90.88 167 THR A CA 1
ATOM 1325 C C . THR A 1 167 ? 11.445 0.768 1.078 1.00 90.88 167 THR A C 1
ATOM 1327 O O . THR A 1 167 ? 12.486 0.521 0.467 1.00 90.88 167 THR A O 1
ATOM 1330 N N . PHE A 1 168 ? 10.877 -0.093 1.927 1.00 87.81 168 PHE A N 1
ATOM 1331 C CA . PHE A 1 168 ? 11.403 -1.430 2.181 1.00 87.81 168 PHE A CA 1
ATOM 1332 C C . PHE A 1 168 ? 11.439 -2.259 0.894 1.00 87.81 168 PHE A C 1
ATOM 1334 O O . PHE A 1 168 ? 12.502 -2.755 0.524 1.00 87.81 168 PHE A O 1
ATOM 1341 N N . GLU A 1 169 ? 10.321 -2.322 0.167 1.00 86.06 169 GLU A N 1
ATOM 1342 C CA . GLU A 1 169 ? 10.209 -3.045 -1.105 1.00 86.06 169 GLU A CA 1
ATOM 1343 C C . GLU A 1 169 ? 11.252 -2.584 -2.127 1.00 86.06 169 GLU A C 1
ATOM 1345 O O . GLU A 1 169 ? 11.946 -3.403 -2.724 1.00 86.06 169 GLU A O 1
ATOM 1350 N N . ARG A 1 170 ? 11.405 -1.268 -2.305 1.00 88.00 170 ARG A N 1
ATOM 1351 C CA . ARG A 1 170 ? 12.271 -0.715 -3.349 1.00 88.00 170 ARG A CA 1
ATOM 1352 C C . ARG A 1 170 ? 13.764 -0.817 -3.042 1.00 88.00 170 ARG A C 1
ATOM 1354 O O . ARG A 1 170 ? 14.547 -0.998 -3.970 1.00 88.00 170 ARG A O 1
ATOM 1361 N N . PHE A 1 171 ? 14.171 -0.599 -1.792 1.00 89.19 171 PHE A N 1
ATOM 1362 C CA . PHE A 1 171 ? 15.590 -0.414 -1.451 1.00 89.19 171 PHE A CA 1
ATOM 1363 C C . PHE A 1 171 ? 16.182 -1.538 -0.611 1.00 89.19 171 PHE A C 1
ATOM 1365 O O . PHE A 1 171 ? 17.397 -1.717 -0.632 1.00 89.19 171 PHE A O 1
ATOM 1372 N N . PHE A 1 172 ? 15.355 -2.266 0.137 1.00 85.94 172 PHE A N 1
ATOM 1373 C CA . PHE A 1 172 ? 15.839 -3.211 1.135 1.00 85.94 172 PHE A CA 1
ATOM 1374 C C . PHE A 1 172 ? 15.516 -4.656 0.791 1.00 85.94 172 PHE A C 1
ATOM 1376 O O . PHE A 1 172 ? 16.352 -5.493 1.085 1.00 85.94 172 PHE A O 1
ATOM 1383 N N . VAL A 1 173 ? 14.378 -4.970 0.159 1.00 85.38 173 VAL A N 1
ATOM 1384 C CA . VAL A 1 173 ? 13.952 -6.369 -0.054 1.00 85.38 173 VAL A CA 1
ATOM 1385 C C . VAL A 1 173 ? 15.017 -7.217 -0.748 1.00 85.38 173 VAL A C 1
ATOM 1387 O O . VAL A 1 173 ? 15.337 -8.294 -0.258 1.00 85.38 173 VAL A O 1
ATOM 1390 N N . GLU A 1 174 ? 15.597 -6.741 -1.851 1.00 83.50 174 GLU A N 1
ATOM 1391 C CA . GLU A 1 174 ? 16.599 -7.515 -2.598 1.00 83.50 174 GLU A CA 1
ATOM 1392 C C . GLU A 1 174 ? 17.874 -7.753 -1.770 1.00 83.50 174 GLU A C 1
ATOM 1394 O O . GLU A 1 174 ? 18.313 -8.891 -1.607 1.00 83.50 174 GLU A O 1
ATOM 1399 N N . GLU A 1 175 ? 18.419 -6.690 -1.173 1.00 84.56 175 GLU A N 1
ATOM 1400 C CA . GLU A 1 175 ? 19.619 -6.748 -0.328 1.00 84.56 175 GLU A CA 1
ATOM 1401 C C . GLU A 1 175 ? 19.384 -7.551 0.959 1.00 84.56 175 GLU A C 1
ATOM 1403 O O . GLU A 1 175 ? 20.270 -8.259 1.427 1.00 84.56 175 GLU A O 1
ATOM 1408 N N . PHE A 1 176 ? 18.186 -7.468 1.535 1.00 83.44 176 PHE A N 1
ATOM 1409 C CA . PHE A 1 176 ? 17.773 -8.211 2.720 1.00 83.44 176 PHE A CA 1
ATOM 1410 C C . PHE A 1 176 ? 17.719 -9.711 2.426 1.00 83.44 176 PHE A C 1
ATOM 1412 O O . PHE A 1 176 ? 18.351 -10.492 3.138 1.00 83.44 176 PHE A O 1
ATOM 1419 N N . CYS A 1 177 ? 17.035 -10.110 1.348 1.00 85.44 177 CYS A N 1
ATOM 1420 C CA . CYS A 1 177 ? 16.994 -11.503 0.906 1.00 85.44 177 CYS A CA 1
ATOM 1421 C C . CYS A 1 177 ? 18.403 -12.041 0.641 1.00 85.44 177 CYS A C 1
ATOM 1423 O O . CYS A 1 177 ? 18.737 -13.134 1.095 1.00 85.44 177 CYS A O 1
ATOM 1425 N N . TYR A 1 178 ? 19.249 -11.251 -0.028 1.00 87.25 178 TYR A N 1
ATOM 1426 C CA . TYR A 1 178 ? 20.638 -11.619 -0.289 1.00 87.25 178 TYR A CA 1
ATOM 1427 C C . TYR A 1 178 ? 21.449 -11.783 1.006 1.00 87.25 178 TYR A C 1
ATOM 1429 O O . TYR A 1 178 ? 22.051 -12.830 1.237 1.00 87.25 178 TYR A O 1
ATOM 1437 N N . ARG A 1 179 ? 21.432 -10.778 1.888 1.00 89.56 179 ARG A N 1
ATOM 1438 C CA . ARG A 1 179 ? 22.246 -10.740 3.112 1.00 89.56 179 ARG A CA 1
ATOM 1439 C C . ARG A 1 179 ? 21.914 -11.855 4.091 1.00 89.56 179 ARG A C 1
ATOM 1441 O O . ARG A 1 179 ? 22.819 -12.407 4.708 1.00 89.56 179 ARG A O 1
ATOM 1448 N N . TYR A 1 180 ? 20.632 -12.161 4.250 1.00 86.62 180 TYR A N 1
ATOM 1449 C CA . TYR A 1 180 ? 20.172 -13.177 5.193 1.00 86.62 180 TYR A CA 1
ATOM 1450 C C . TYR A 1 180 ? 19.942 -14.540 4.536 1.00 86.62 180 TYR A C 1
ATOM 1452 O O . TYR A 1 180 ? 19.489 -15.460 5.208 1.00 86.62 180 TYR A O 1
ATOM 1460 N N . SER A 1 181 ? 20.265 -14.686 3.243 1.00 87.94 181 SER A N 1
ATOM 1461 C CA . SER A 1 181 ? 20.001 -15.906 2.467 1.00 87.94 181 SER A CA 1
ATOM 1462 C C . SER A 1 181 ? 18.542 -16.369 2.572 1.00 87.94 181 SER A C 1
ATOM 1464 O O . SER A 1 181 ? 18.264 -17.565 2.611 1.00 87.94 181 SER A O 1
ATOM 1466 N N . ILE A 1 182 ? 17.608 -15.414 2.640 1.00 84.06 182 ILE A N 1
ATOM 1467 C CA . ILE A 1 182 ? 16.172 -15.687 2.728 1.00 84.06 182 ILE A CA 1
ATOM 1468 C C . ILE A 1 182 ? 15.636 -15.842 1.301 1.00 84.06 182 ILE A C 1
ATOM 1470 O O . ILE A 1 182 ? 15.731 -14.895 0.510 1.00 84.06 182 ILE A O 1
ATOM 1474 N N . PRO A 1 183 ? 15.052 -16.998 0.942 1.00 84.88 183 PRO A N 1
ATOM 1475 C CA . PRO A 1 183 ? 14.362 -17.156 -0.329 1.00 84.88 183 PRO A CA 1
ATOM 1476 C C . PRO A 1 183 ? 13.224 -16.138 -0.464 1.00 84.88 183 PRO A C 1
ATOM 1478 O O . PRO A 1 183 ? 12.417 -15.958 0.447 1.00 84.88 183 PRO A O 1
ATOM 1481 N N . TYR A 1 184 ? 13.098 -15.501 -1.632 1.00 76.94 184 TYR A N 1
ATOM 1482 C CA . TYR A 1 184 ? 11.997 -14.564 -1.903 1.00 76.94 184 TYR A CA 1
ATOM 1483 C C . TYR A 1 184 ? 10.611 -15.203 -1.695 1.00 76.94 184 TYR A C 1
ATOM 1485 O O . TYR A 1 184 ? 9.663 -14.527 -1.299 1.00 76.94 184 TYR A O 1
ATOM 1493 N N . THR A 1 185 ? 10.497 -16.514 -1.934 1.00 78.44 185 THR A N 1
ATOM 1494 C CA . THR A 1 185 ? 9.281 -17.297 -1.683 1.00 78.44 185 THR A CA 1
ATOM 1495 C C . THR A 1 185 ? 8.844 -17.237 -0.229 1.00 78.44 185 THR A C 1
ATOM 1497 O O . THR A 1 185 ? 7.654 -17.090 0.032 1.00 78.44 185 THR A O 1
ATOM 1500 N N . ASP A 1 186 ? 9.790 -17.288 0.702 1.00 80.75 186 ASP A N 1
ATOM 1501 C CA . ASP A 1 186 ? 9.511 -17.332 2.135 1.00 80.75 186 ASP A CA 1
ATOM 1502 C C . ASP A 1 186 ? 9.095 -15.940 2.610 1.00 80.75 186 ASP A C 1
ATOM 1504 O O . ASP A 1 186 ? 8.102 -15.790 3.318 1.00 80.75 186 ASP A O 1
ATOM 1508 N N . LEU A 1 187 ? 9.771 -14.893 2.116 1.00 79.25 187 LEU A N 1
ATOM 1509 C CA . LEU A 1 187 ? 9.354 -13.508 2.347 1.00 79.25 187 LEU A CA 1
ATOM 1510 C C . LEU A 1 187 ? 7.922 -13.259 1.849 1.00 79.25 187 LEU A C 1
ATOM 1512 O O . LEU A 1 187 ? 7.115 -12.658 2.556 1.00 79.25 187 LEU A O 1
ATOM 1516 N N . MET A 1 188 ? 7.583 -13.768 0.662 1.00 78.31 188 MET A N 1
ATOM 1517 C CA . MET A 1 188 ? 6.225 -13.672 0.128 1.00 78.31 188 MET A CA 1
ATOM 1518 C C . MET A 1 188 ? 5.216 -14.457 0.978 1.00 78.31 188 MET A C 1
ATOM 1520 O O . MET A 1 188 ? 4.110 -13.969 1.200 1.00 78.31 188 MET A O 1
ATOM 1524 N N . GLN A 1 189 ? 5.577 -15.637 1.488 1.00 80.81 189 GLN A N 1
ATOM 1525 C CA . GLN A 1 189 ? 4.723 -16.408 2.399 1.00 80.81 189 GLN A CA 1
ATOM 1526 C C . GLN A 1 189 ? 4.447 -15.643 3.694 1.00 80.81 189 GLN A C 1
ATOM 1528 O O . GLN A 1 189 ? 3.290 -15.559 4.095 1.00 80.81 189 GLN A O 1
ATOM 1533 N N . TYR A 1 190 ? 5.452 -14.997 4.295 1.00 75.44 190 TYR A N 1
ATOM 1534 C CA . TYR A 1 190 ? 5.232 -14.125 5.453 1.00 75.44 190 TYR A CA 1
ATOM 1535 C C . TYR A 1 190 ? 4.272 -12.974 5.129 1.00 75.44 190 TYR A C 1
ATOM 1537 O O . TYR A 1 190 ? 3.360 -12.696 5.910 1.00 75.44 190 TYR A O 1
ATOM 1545 N N . CYS A 1 191 ? 4.415 -12.341 3.958 1.00 77.50 191 CYS A N 1
ATOM 1546 C CA . CYS A 1 191 ? 3.472 -11.317 3.505 1.00 77.50 191 CYS A CA 1
ATOM 1547 C C . CYS A 1 191 ? 2.046 -11.869 3.347 1.00 77.50 191 CYS A C 1
ATOM 1549 O O . CYS A 1 191 ? 1.093 -11.199 3.740 1.00 77.50 191 CYS A O 1
ATOM 1551 N N . ILE A 1 192 ? 1.884 -13.080 2.806 1.00 76.12 192 ILE A N 1
ATOM 1552 C CA . ILE A 1 192 ? 0.577 -13.737 2.653 1.00 76.12 192 ILE A CA 1
ATOM 1553 C C . ILE A 1 192 ? -0.043 -14.033 4.022 1.00 76.12 192 ILE A C 1
ATOM 1555 O O . ILE A 1 192 ? -1.195 -13.660 4.238 1.00 76.12 192 ILE A O 1
ATOM 1559 N N . CYS A 1 193 ? 0.716 -14.611 4.957 1.00 73.81 193 CYS A N 1
ATOM 1560 C CA . CYS A 1 193 ? 0.254 -14.876 6.323 1.00 73.81 193 CYS A CA 1
ATOM 1561 C C . CYS A 1 193 ? -0.219 -13.588 7.011 1.00 73.81 193 CYS A C 1
ATOM 1563 O O . CYS A 1 193 ? -1.288 -13.548 7.619 1.00 73.81 193 CYS A O 1
ATOM 1565 N N . PHE A 1 194 ? 0.536 -12.498 6.865 1.00 73.06 194 PHE A N 1
ATOM 1566 C CA . PHE A 1 194 ? 0.148 -11.198 7.409 1.00 73.06 194 PHE A CA 1
ATOM 1567 C C . PHE A 1 194 ? -1.148 -10.673 6.774 1.00 73.06 194 PHE A C 1
ATOM 1569 O O . PHE A 1 194 ? -2.067 -10.254 7.479 1.00 73.06 194 PHE A O 1
ATOM 1576 N N . VAL A 1 195 ? -1.269 -10.728 5.443 1.00 78.44 195 VAL A N 1
ATOM 1577 C CA . VAL A 1 195 ? -2.495 -10.319 4.732 1.00 78.44 195 VAL A CA 1
ATOM 1578 C C . VAL A 1 195 ? -3.696 -11.155 5.174 1.00 78.44 195 VAL A C 1
ATOM 1580 O O . VAL A 1 195 ? -4.789 -10.607 5.346 1.00 78.44 195 VAL A O 1
ATOM 1583 N N . GLU A 1 196 ? -3.510 -12.451 5.404 1.00 77.94 196 GLU A N 1
ATOM 1584 C CA . GLU A 1 196 ? -4.556 -13.343 5.896 1.00 77.94 196 GLU A CA 1
ATOM 1585 C C . GLU A 1 196 ? -5.062 -12.907 7.275 1.00 77.94 196 GLU A C 1
ATOM 1587 O O . GLU A 1 196 ? -6.270 -12.743 7.450 1.00 77.94 196 GLU A O 1
ATOM 1592 N N . VAL A 1 197 ? -4.169 -12.615 8.226 1.00 74.69 197 VAL A N 1
ATOM 1593 C CA . VAL A 1 197 ? -4.552 -12.121 9.563 1.00 74.69 197 VAL A CA 1
ATOM 1594 C C . VAL A 1 197 ? -5.363 -10.824 9.467 1.00 74.69 197 VAL A C 1
ATOM 1596 O O . VAL A 1 197 ? -6.406 -10.688 10.111 1.00 74.69 197 VAL A O 1
ATOM 1599 N N . PHE A 1 198 ? -4.943 -9.873 8.629 1.00 77.31 198 PHE A N 1
ATOM 1600 C CA . PHE A 1 198 ? -5.683 -8.618 8.432 1.00 77.31 198 PHE A CA 1
ATOM 1601 C C . PHE A 1 198 ? -7.047 -8.835 7.775 1.00 77.31 198 PHE A C 1
AT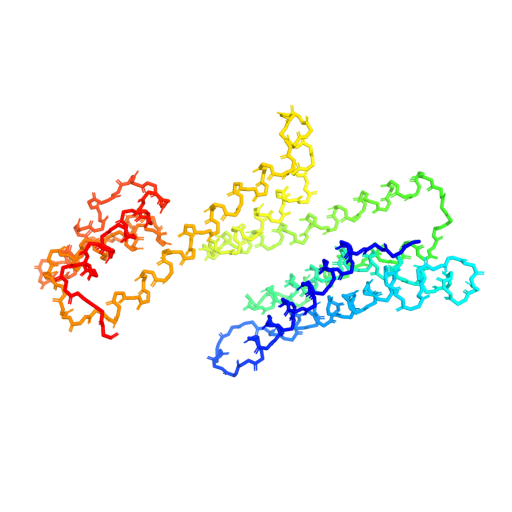OM 1603 O O . PHE A 1 198 ? -8.021 -8.167 8.134 1.00 77.31 198 PHE A O 1
ATOM 1610 N N . THR A 1 199 ? -7.123 -9.765 6.826 1.00 82.75 199 THR A N 1
ATOM 1611 C CA . THR A 1 199 ? -8.371 -10.117 6.142 1.00 82.75 199 THR A CA 1
ATOM 1612 C C . THR A 1 199 ? -9.342 -10.761 7.124 1.00 82.75 199 THR A C 1
ATOM 1614 O O . THR A 1 199 ? -10.461 -10.274 7.270 1.00 82.75 199 THR A O 1
ATOM 1617 N N . ARG A 1 200 ? -8.885 -11.757 7.894 1.00 86.00 200 ARG A N 1
ATOM 1618 C CA . ARG A 1 200 ? -9.678 -12.414 8.943 1.00 86.00 200 ARG A CA 1
ATOM 1619 C C . ARG A 1 200 ? -10.161 -11.427 9.999 1.00 86.00 200 ARG A C 1
ATOM 1621 O O . ARG A 1 200 ? -11.314 -11.505 10.408 1.00 86.00 200 ARG A O 1
ATOM 1628 N N . PHE A 1 201 ? -9.329 -10.467 10.407 1.00 87.38 201 PHE A N 1
ATOM 1629 C CA . PHE A 1 201 ? -9.738 -9.417 11.344 1.00 87.38 201 PHE A CA 1
ATOM 1630 C C . PHE A 1 201 ? -10.858 -8.537 10.774 1.00 87.38 201 PHE A C 1
ATOM 1632 O O . PHE A 1 201 ? -11.859 -8.293 11.451 1.00 87.38 201 PHE A O 1
ATOM 1639 N N . ASN A 1 202 ? -10.718 -8.075 9.527 1.00 87.12 202 ASN A N 1
ATOM 1640 C CA . ASN A 1 202 ? -11.759 -7.282 8.873 1.00 87.12 202 ASN A CA 1
ATOM 1641 C C . ASN A 1 202 ? -13.055 -8.081 8.713 1.00 87.12 202 ASN A C 1
ATOM 1643 O O . ASN A 1 202 ? -14.130 -7.564 9.020 1.00 87.12 202 ASN A O 1
ATOM 1647 N N . ASP A 1 203 ? -12.963 -9.340 8.293 1.00 88.56 203 ASP A N 1
ATOM 1648 C CA . ASP A 1 203 ? -14.118 -10.222 8.163 1.00 88.56 203 ASP A CA 1
ATOM 1649 C C . ASP A 1 203 ? -14.794 -10.433 9.517 1.00 88.56 203 ASP A C 1
ATOM 1651 O O . ASP A 1 203 ? -15.997 -10.193 9.633 1.00 88.56 203 ASP A O 1
ATOM 1655 N N . ALA A 1 204 ? -14.036 -10.748 10.570 1.00 88.75 204 ALA A N 1
ATOM 1656 C CA . ALA A 1 204 ? -14.542 -10.851 11.936 1.00 88.75 204 ALA A CA 1
ATOM 1657 C C . ALA A 1 204 ? -15.270 -9.565 12.365 1.00 88.75 204 ALA A C 1
ATOM 1659 O O . ALA A 1 204 ? -16.407 -9.623 12.839 1.00 88.75 204 ALA A O 1
ATOM 1660 N N . ALA A 1 205 ? -14.694 -8.388 12.098 1.00 89.62 205 ALA A N 1
ATOM 1661 C CA . ALA A 1 205 ? -15.318 -7.101 12.410 1.00 89.62 205 ALA A CA 1
ATOM 1662 C C . ALA A 1 205 ? -16.625 -6.855 11.630 1.00 89.62 205 ALA A C 1
ATOM 1664 O O . ALA A 1 205 ? -17.525 -6.158 12.114 1.00 89.62 205 ALA A O 1
ATOM 1665 N N . THR A 1 206 ? -16.774 -7.429 10.430 1.00 89.50 206 THR A N 1
ATOM 1666 C CA . THR A 1 206 ? -18.056 -7.416 9.704 1.00 89.50 206 THR A CA 1
ATOM 1667 C C . THR A 1 206 ? -19.054 -8.433 10.251 1.00 89.50 206 THR A C 1
ATOM 1669 O O . THR A 1 206 ? -20.250 -8.133 10.293 1.00 89.50 206 THR A O 1
ATOM 1672 N N . VAL A 1 207 ? -18.593 -9.608 10.688 1.00 89.62 207 VAL A N 1
ATOM 1673 C CA . VAL A 1 207 ? -19.447 -10.683 11.208 1.00 89.62 207 VAL A CA 1
ATOM 1674 C C . VAL A 1 207 ? -20.030 -10.331 12.569 1.00 89.62 207 VAL A C 1
ATOM 1676 O O . VAL A 1 207 ? -21.203 -10.617 12.783 1.00 89.62 207 VAL A O 1
ATOM 1679 N N . VAL A 1 208 ? -19.298 -9.623 13.435 1.00 89.19 208 VAL A N 1
ATOM 1680 C CA . VAL A 1 208 ? -19.830 -9.137 14.726 1.00 89.19 208 VAL A CA 1
ATOM 1681 C C . VAL A 1 208 ? -21.132 -8.351 14.548 1.00 89.19 208 VAL A C 1
ATOM 1683 O O . VAL A 1 208 ? -22.049 -8.463 15.354 1.00 89.19 208 VAL A O 1
ATOM 1686 N N . LYS A 1 209 ? -21.269 -7.604 13.445 1.00 87.38 209 LYS A N 1
ATOM 1687 C CA . LYS A 1 209 ? -22.488 -6.836 13.125 1.00 87.38 209 LYS A CA 1
ATOM 1688 C C . LYS A 1 209 ? -23.665 -7.708 12.665 1.00 87.38 209 LYS A C 1
ATOM 1690 O O . LYS A 1 209 ? -24.769 -7.197 12.499 1.00 87.38 209 LYS A O 1
ATOM 1695 N N . LYS A 1 210 ? -23.423 -8.992 12.404 1.00 89.06 210 LYS A N 1
ATOM 1696 C CA . LYS A 1 210 ? -24.361 -9.977 11.850 1.00 89.06 210 LYS A CA 1
ATOM 1697 C C . LYS A 1 210 ? -24.552 -11.189 12.772 1.00 89.06 210 LYS A C 1
ATOM 1699 O O . LYS A 1 210 ? -25.012 -12.224 12.305 1.00 89.06 210 LYS A O 1
ATOM 1704 N N . LEU A 1 211 ? -24.195 -11.093 14.051 1.00 89.88 211 LEU A N 1
ATOM 1705 C CA . LEU A 1 211 ? -24.473 -12.152 15.026 1.00 89.88 211 LEU A CA 1
ATOM 1706 C C . LEU A 1 211 ? -25.989 -12.303 15.230 1.00 89.88 211 LEU A C 1
ATOM 1708 O O . LEU A 1 211 ? -26.728 -11.314 15.136 1.00 89.88 211 LEU A O 1
ATOM 1712 N N . ALA A 1 212 ? -26.461 -13.536 15.442 1.00 88.38 212 ALA A N 1
ATOM 1713 C CA . ALA A 1 212 ? -27.894 -13.839 15.531 1.00 88.38 212 ALA A CA 1
ATOM 1714 C C . ALA A 1 212 ? -28.548 -13.221 16.771 1.00 88.38 212 ALA A C 1
ATOM 1716 O O . ALA A 1 212 ? -29.670 -12.719 16.681 1.00 88.38 212 ALA A O 1
ATOM 1717 N N . ALA A 1 213 ? -27.801 -13.149 17.872 1.00 89.94 213 ALA A N 1
ATOM 1718 C CA . ALA A 1 213 ? -28.172 -12.455 19.099 1.00 89.94 213 ALA A CA 1
ATOM 1719 C C . ALA A 1 213 ? -27.161 -11.351 19.449 1.00 89.94 213 ALA A C 1
ATOM 1721 O O . ALA A 1 213 ? -26.081 -11.252 18.862 1.00 89.94 213 ALA A O 1
ATOM 1722 N N . GLN A 1 214 ? -27.522 -10.496 20.405 1.00 89.38 214 GLN A N 1
ATOM 1723 C CA . GLN A 1 214 ? -26.584 -9.541 20.985 1.00 89.38 214 GLN A CA 1
ATOM 1724 C C . GLN A 1 214 ? -25.674 -10.277 21.989 1.00 89.38 214 GLN A C 1
ATOM 1726 O O . GLN A 1 214 ? -26.210 -10.959 22.860 1.00 89.38 214 GLN A O 1
ATOM 1731 N N . PRO A 1 215 ? -24.335 -10.153 21.888 1.00 92.06 215 PRO A N 1
ATOM 1732 C CA . PRO A 1 215 ? -23.415 -10.681 22.897 1.00 92.06 215 PRO A CA 1
ATOM 1733 C C . PRO A 1 215 ? -23.628 -10.044 24.272 1.00 92.06 215 PRO A C 1
ATOM 1735 O O . PRO A 1 215 ? -24.183 -8.947 24.373 1.00 92.06 215 PRO A O 1
ATOM 1738 N N . GLU A 1 216 ? -23.120 -10.694 25.317 1.00 93.62 216 GLU A N 1
ATOM 1739 C CA . GLU A 1 216 ? -23.134 -10.136 26.668 1.00 93.62 216 GLU A CA 1
ATOM 1740 C C . GLU A 1 216 ? -22.304 -8.845 26.753 1.00 93.62 216 GLU A C 1
ATOM 1742 O O . GLU A 1 216 ? -21.354 -8.633 25.993 1.00 93.62 216 GLU A O 1
ATOM 1747 N N . ASP A 1 217 ? -22.631 -7.968 27.706 1.00 91.81 217 ASP A N 1
ATOM 1748 C CA . ASP A 1 217 ? -21.950 -6.675 27.857 1.00 91.81 217 ASP A CA 1
ATOM 1749 C C . ASP A 1 217 ? -20.434 -6.832 28.067 1.00 91.81 217 ASP A C 1
ATOM 1751 O O . ASP A 1 217 ? -19.648 -6.037 27.543 1.00 91.81 217 ASP A O 1
ATOM 1755 N N . GLN A 1 218 ? -20.005 -7.883 28.773 1.00 93.31 218 GLN A N 1
ATOM 1756 C CA . GLN A 1 218 ? -18.587 -8.192 28.963 1.00 93.31 218 GLN A CA 1
ATOM 1757 C C . GLN A 1 218 ? -17.903 -8.576 27.642 1.00 93.31 218 GLN A C 1
ATOM 1759 O O . GLN A 1 218 ? -16.790 -8.120 27.372 1.00 93.31 218 GLN A O 1
ATOM 1764 N N . ASP A 1 219 ? -18.581 -9.336 26.780 1.00 94.44 219 ASP A N 1
ATOM 1765 C CA . ASP A 1 219 ? -18.078 -9.688 25.451 1.00 94.44 219 ASP A 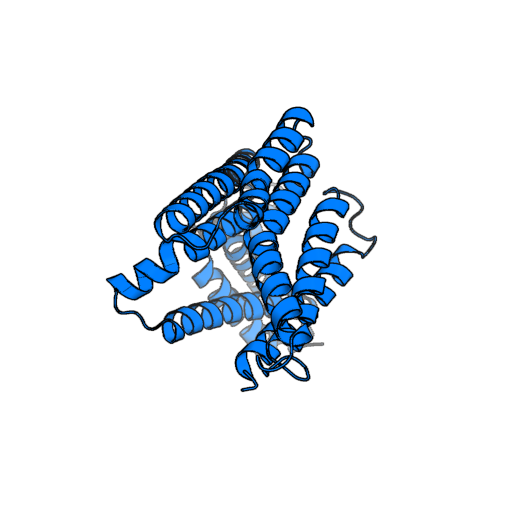CA 1
ATOM 1766 C C . ASP A 1 219 ? -17.989 -8.463 24.542 1.00 94.44 219 ASP A C 1
ATOM 1768 O O . ASP A 1 219 ? -17.016 -8.305 23.804 1.00 94.44 219 ASP A O 1
ATOM 1772 N N . LEU A 1 220 ? -18.972 -7.562 24.615 1.00 93.50 220 LEU A N 1
ATOM 1773 C CA . LEU A 1 220 ? -18.966 -6.305 23.866 1.00 93.50 220 LEU A CA 1
ATOM 1774 C C . LEU A 1 220 ? -17.825 -5.381 24.304 1.00 93.50 220 LEU A C 1
ATOM 1776 O O . LEU A 1 220 ? -17.207 -4.735 23.453 1.00 93.50 220 LEU A O 1
ATOM 1780 N N . LEU A 1 221 ? -17.532 -5.312 25.605 1.00 96.19 221 LEU A N 1
ATOM 1781 C CA . LEU A 1 221 ? -16.403 -4.546 26.138 1.00 96.19 221 LEU A CA 1
ATOM 1782 C C . LEU A 1 221 ? -15.061 -5.148 25.716 1.00 96.19 221 LEU A C 1
ATOM 1784 O O . LEU A 1 221 ? -14.173 -4.399 25.305 1.00 96.19 221 LEU A O 1
ATOM 1788 N N . GLU A 1 222 ? -14.930 -6.473 25.746 1.00 96.62 222 GLU A N 1
ATOM 1789 C CA . GLU A 1 222 ? -13.728 -7.180 25.297 1.00 96.62 222 GLU A CA 1
ATOM 1790 C C . GLU A 1 222 ? -13.497 -6.984 23.791 1.00 96.62 222 GLU A C 1
ATOM 1792 O O . GLU A 1 222 ? -12.414 -6.567 23.378 1.00 96.62 222 GLU A O 1
ATOM 1797 N N . LEU A 1 223 ? -14.530 -7.178 22.961 1.00 96.06 223 LEU A N 1
ATOM 1798 C CA . LEU A 1 223 ? -14.469 -6.897 21.523 1.00 96.06 223 LEU A CA 1
ATOM 1799 C C . LEU A 1 223 ? -14.114 -5.432 21.255 1.00 96.06 223 LEU A C 1
ATOM 1801 O O . LEU A 1 223 ? -13.307 -5.151 20.371 1.00 96.06 223 LEU A O 1
ATOM 1805 N N . TYR A 1 224 ? -14.694 -4.491 22.004 1.00 95.88 224 TYR A N 1
ATOM 1806 C CA . TYR A 1 224 ? -14.363 -3.072 21.885 1.00 95.88 224 TYR A CA 1
ATOM 1807 C C . TYR A 1 224 ? -12.888 -2.813 22.212 1.00 95.88 224 TYR A C 1
ATOM 1809 O O . TYR A 1 224 ? -12.198 -2.171 21.419 1.00 95.88 224 TYR A O 1
ATOM 1817 N N . ALA A 1 225 ? -12.394 -3.323 23.340 1.00 96.94 225 ALA A N 1
ATOM 1818 C CA . ALA A 1 225 ? -11.017 -3.138 23.782 1.00 96.94 225 ALA A CA 1
ATOM 1819 C C . ALA A 1 225 ? -10.017 -3.713 22.773 1.00 96.94 225 ALA A C 1
ATOM 1821 O O . ALA A 1 225 ? -9.107 -3.006 22.336 1.00 96.94 225 ALA A O 1
ATOM 1822 N N . LEU A 1 226 ? -10.235 -4.957 22.339 1.00 97.25 226 LEU A N 1
ATOM 1823 C CA . LEU A 1 226 ? -9.404 -5.632 21.346 1.00 97.25 226 LEU A CA 1
ATOM 1824 C C . LEU A 1 226 ? -9.447 -4.920 19.993 1.00 97.25 226 LEU A C 1
ATOM 1826 O O . LEU A 1 226 ? -8.403 -4.722 19.376 1.00 97.25 226 LEU A O 1
ATOM 1830 N N . TYR A 1 227 ? -10.617 -4.459 19.541 1.00 94.94 227 TYR A N 1
ATOM 1831 C CA . TYR A 1 227 ? -10.738 -3.694 18.298 1.00 94.94 227 TYR A CA 1
ATOM 1832 C C . TYR A 1 227 ? -9.978 -2.363 18.369 1.00 94.94 227 TYR A C 1
ATOM 1834 O O . TYR A 1 227 ? -9.274 -1.989 17.427 1.00 94.94 227 TYR A O 1
ATOM 1842 N N . LYS A 1 228 ? -10.090 -1.636 19.487 1.00 94.88 228 LYS A N 1
ATOM 1843 C CA . LYS A 1 228 ? -9.382 -0.366 19.701 1.00 94.88 228 LYS A CA 1
ATOM 1844 C C . LYS A 1 228 ? -7.872 -0.576 19.776 1.00 94.88 228 LYS A C 1
ATOM 1846 O O . LYS A 1 228 ? -7.150 0.123 19.069 1.00 94.88 228 LYS A O 1
ATOM 1851 N N . GLN A 1 229 ? -7.406 -1.585 20.508 1.00 94.31 229 GLN A N 1
ATOM 1852 C CA . GLN A 1 229 ? -5.988 -1.947 20.550 1.00 94.31 229 GLN A CA 1
ATOM 1853 C C . GLN A 1 229 ? -5.471 -2.365 19.161 1.00 94.31 229 GLN A C 1
ATOM 1855 O O . GLN A 1 229 ? -4.429 -1.892 18.717 1.00 94.31 229 GLN A O 1
ATOM 1860 N N . SER A 1 230 ? -6.245 -3.153 18.411 1.00 91.06 230 SER A N 1
ATOM 1861 C CA . SER A 1 230 ? -5.899 -3.610 17.053 1.00 91.06 230 SER A CA 1
ATOM 1862 C C . SER A 1 230 ? -5.772 -2.483 16.023 1.00 91.06 230 SER A C 1
ATOM 1864 O O . SER A 1 230 ? -5.036 -2.629 15.046 1.00 91.06 230 SER A O 1
ATOM 1866 N N . THR A 1 231 ? -6.518 -1.386 16.195 1.00 88.19 231 THR A N 1
ATOM 1867 C CA . THR A 1 231 ? -6.632 -0.301 15.200 1.00 88.19 231 THR A CA 1
ATOM 1868 C C . THR A 1 231 ? -5.879 0.967 15.579 1.00 88.19 231 THR A C 1
ATOM 1870 O O . THR A 1 231 ? -5.381 1.663 14.697 1.00 88.19 231 THR A O 1
ATOM 1873 N N . ILE A 1 232 ? -5.795 1.278 16.871 1.00 87.44 232 ILE A N 1
ATOM 1874 C CA . ILE A 1 232 ? -5.196 2.515 17.392 1.00 87.44 232 ILE A CA 1
ATOM 1875 C C . ILE A 1 232 ? -3.940 2.210 18.214 1.00 87.44 232 ILE A C 1
ATOM 1877 O O . ILE A 1 232 ? -3.038 3.039 18.260 1.00 87.44 232 ILE A O 1
ATOM 1881 N N . GLY A 1 233 ? -3.847 1.015 18.803 1.00 89.25 233 GLY A N 1
ATOM 1882 C CA . GLY A 1 233 ? -2.818 0.685 19.785 1.00 89.25 233 GLY A CA 1
ATOM 1883 C C . GLY A 1 233 ? -3.235 1.143 21.178 1.00 89.25 233 GLY A C 1
ATOM 1884 O O . GLY A 1 233 ? -4.431 1.202 21.480 1.00 89.25 233 GLY A O 1
ATOM 1885 N N . ASP A 1 234 ? -2.245 1.462 22.008 1.00 91.75 234 ASP A N 1
ATOM 1886 C CA . ASP A 1 234 ? -2.450 1.828 23.408 1.00 91.75 234 ASP A CA 1
ATOM 1887 C C . ASP A 1 234 ? -3.442 2.986 23.588 1.00 91.75 234 ASP A C 1
ATOM 1889 O O . ASP A 1 234 ? -3.464 3.953 22.820 1.00 91.75 234 ASP A O 1
ATOM 1893 N N . CYS A 1 235 ? -4.251 2.896 24.649 1.00 92.69 235 CYS A N 1
ATOM 1894 C CA . CYS A 1 235 ? -5.221 3.926 25.001 1.00 92.69 235 CYS A CA 1
ATOM 1895 C C . CYS A 1 235 ? -4.538 5.289 25.193 1.00 92.69 235 CYS A C 1
ATOM 1897 O O . CYS A 1 235 ? -3.659 5.451 26.041 1.00 92.69 235 CYS A O 1
ATOM 1899 N N . ASN A 1 236 ? -4.965 6.268 24.396 1.00 90.81 236 ASN A N 1
ATOM 1900 C CA . ASN A 1 236 ? -4.350 7.592 24.281 1.00 90.81 236 ASN A CA 1
ATOM 1901 C C . ASN A 1 236 ? -5.315 8.745 24.602 1.00 90.81 236 ASN A C 1
ATOM 1903 O O . ASN A 1 236 ? -5.017 9.900 24.308 1.00 90.81 236 ASN A O 1
ATOM 1907 N N . THR A 1 237 ? -6.478 8.442 25.180 1.00 91.44 237 THR A N 1
ATOM 1908 C CA . THR A 1 237 ? -7.469 9.436 25.608 1.00 91.44 237 THR A CA 1
ATOM 1909 C C . THR A 1 237 ? -7.520 9.527 27.125 1.00 91.44 237 THR A C 1
ATOM 1911 O O . THR A 1 237 ? -7.195 8.565 27.820 1.00 91.44 237 THR A O 1
ATOM 1914 N N . GLU A 1 238 ? -7.998 10.649 27.650 1.00 92.00 238 GLU A N 1
ATOM 1915 C CA . GLU A 1 238 ? -8.281 10.783 29.079 1.00 92.00 238 GLU A CA 1
ATOM 1916 C C . GLU A 1 238 ? -9.446 9.884 29.503 1.00 92.00 238 GLU A C 1
ATOM 1918 O O . GLU A 1 238 ? -10.339 9.570 28.706 1.00 92.00 238 GLU A O 1
ATOM 1923 N N . ARG A 1 239 ? -9.421 9.450 30.767 1.00 93.81 239 ARG A N 1
ATOM 1924 C CA . ARG A 1 239 ? -10.488 8.627 31.333 1.00 93.81 239 ARG A CA 1
ATOM 1925 C C . ARG A 1 239 ? -11.758 9.475 31.490 1.00 93.81 239 ARG A C 1
ATOM 1927 O O . ARG A 1 239 ? -11.686 10.519 32.136 1.00 93.81 239 ARG A O 1
ATOM 1934 N N . PRO A 1 240 ? -12.915 9.038 30.958 1.00 93.44 240 PRO A N 1
ATOM 1935 C CA . PRO A 1 240 ? -14.172 9.769 31.093 1.00 93.44 240 PRO A CA 1
ATOM 1936 C C . PRO A 1 240 ? -14.570 10.042 32.550 1.00 93.44 240 PRO A C 1
ATOM 1938 O O . PRO A 1 240 ? -14.249 9.271 33.460 1.00 93.44 240 PRO A O 1
ATOM 1941 N N . GLY A 1 241 ? -15.297 11.145 32.756 1.00 88.19 241 GLY A N 1
ATOM 1942 C CA . GLY A 1 241 ? -15.762 11.586 34.071 1.00 88.19 241 GLY A CA 1
ATOM 1943 C C . GLY A 1 241 ? -16.739 10.610 34.738 1.00 88.19 241 GLY A C 1
ATOM 1944 O O . GLY A 1 241 ? -17.349 9.760 34.094 1.00 88.19 241 GLY A O 1
ATOM 1945 N N . MET A 1 242 ? -16.920 10.755 36.054 1.00 81.75 242 MET A N 1
ATOM 1946 C CA . MET A 1 242 ? -17.627 9.780 36.902 1.00 81.75 242 MET A CA 1
ATOM 1947 C C . MET A 1 242 ? -19.092 9.511 36.520 1.00 81.75 242 MET A C 1
ATOM 1949 O O . MET A 1 242 ? -19.617 8.466 36.886 1.00 81.75 242 MET A O 1
ATOM 1953 N N . LEU A 1 243 ? -19.729 10.431 35.790 1.00 89.44 243 LEU A N 1
ATOM 1954 C CA . LEU A 1 243 ? -21.123 10.322 35.350 1.00 89.44 243 LEU A CA 1
ATOM 1955 C C . LEU A 1 243 ? -21.285 9.546 34.027 1.00 89.44 243 LEU A C 1
ATOM 1957 O O . LEU A 1 243 ? -22.392 9.116 33.710 1.00 89.44 243 LEU A O 1
ATOM 1961 N N . ASP A 1 244 ? -20.206 9.328 33.265 1.00 89.88 244 ASP A N 1
ATOM 1962 C CA . ASP A 1 244 ? -20.226 8.542 32.024 1.00 89.88 244 ASP A CA 1
ATOM 1963 C C . ASP A 1 244 ? -19.796 7.092 32.285 1.00 89.88 244 ASP A C 1
ATOM 1965 O O . ASP A 1 244 ? -18.690 6.661 31.954 1.00 89.88 244 ASP A O 1
ATOM 1969 N N . PHE A 1 245 ? -20.688 6.313 32.899 1.00 89.88 245 PHE A N 1
ATOM 1970 C CA . PHE A 1 245 ? -20.409 4.919 33.256 1.00 89.88 245 PHE A CA 1
ATOM 1971 C C . PHE A 1 245 ? -20.066 4.043 32.040 1.00 89.88 245 PHE A C 1
ATOM 1973 O O . PHE A 1 245 ? -19.174 3.197 32.121 1.00 89.88 245 PHE A O 1
ATOM 1980 N N . LYS A 1 246 ? -20.731 4.260 30.894 1.00 89.31 246 LYS A N 1
ATOM 1981 C CA . LYS A 1 246 ? -20.491 3.483 29.664 1.00 89.31 246 LYS A CA 1
ATOM 1982 C C . LYS A 1 246 ? -19.153 3.838 29.025 1.00 89.31 246 LYS A C 1
ATOM 1984 O O . LYS A 1 246 ? -18.411 2.937 28.630 1.00 89.31 246 LYS A O 1
ATOM 1989 N N . GLY A 1 247 ? -18.841 5.127 28.906 1.00 91.00 247 GLY A N 1
ATOM 1990 C CA . GLY A 1 247 ? -17.553 5.582 28.393 1.00 91.00 247 GLY A CA 1
ATOM 1991 C C . GLY A 1 247 ? -16.410 5.141 29.296 1.00 91.00 247 GLY A C 1
ATOM 1992 O O . GLY A 1 247 ? -15.404 4.643 28.795 1.00 91.00 247 GLY A O 1
ATOM 1993 N N . LYS A 1 248 ? -16.594 5.219 30.617 1.00 94.31 248 LYS A N 1
ATOM 1994 C CA . LYS A 1 248 ? -15.628 4.738 31.608 1.00 94.31 248 LYS A CA 1
ATOM 1995 C C . LYS A 1 248 ? -15.359 3.241 31.468 1.00 94.31 248 LYS A C 1
ATOM 1997 O O . LYS A 1 248 ? -14.200 2.865 31.384 1.00 94.31 248 LYS A O 1
ATOM 2002 N N . ALA A 1 249 ? -16.392 2.404 31.345 1.00 94.69 249 ALA A N 1
ATOM 2003 C CA . ALA A 1 249 ? -16.217 0.960 31.152 1.00 94.69 249 ALA A CA 1
ATOM 2004 C C . ALA A 1 249 ? -15.457 0.629 29.856 1.00 94.69 249 ALA A C 1
ATOM 2006 O O . ALA A 1 249 ? -14.541 -0.190 29.857 1.00 94.69 249 ALA A O 1
ATOM 2007 N N . LYS A 1 250 ? -15.786 1.309 28.751 1.00 95.19 250 LYS A N 1
ATOM 2008 C CA . LYS A 1 250 ? -15.069 1.174 27.472 1.00 95.19 250 LYS A CA 1
ATOM 2009 C C . LYS A 1 250 ? -13.612 1.610 27.576 1.00 95.19 250 LYS A C 1
ATOM 2011 O O . LYS A 1 250 ? -12.732 0.941 27.036 1.00 95.19 250 LYS A O 1
ATOM 2016 N N . TRP A 1 251 ? -13.365 2.738 28.235 1.00 96.94 251 TRP A N 1
ATOM 2017 C CA . TRP A 1 251 ? -12.021 3.255 28.453 1.00 96.94 251 TRP A CA 1
ATOM 2018 C C . TRP A 1 251 ? -11.208 2.307 29.330 1.00 96.94 251 TRP A C 1
ATOM 2020 O O . TRP A 1 251 ? -10.098 1.958 28.953 1.00 96.94 251 TRP A O 1
ATOM 2030 N N . ASP A 1 252 ? -11.776 1.831 30.440 1.00 96.19 252 ASP A N 1
ATOM 2031 C CA . ASP A 1 252 ? -11.123 0.900 31.363 1.00 96.19 252 ASP A CA 1
ATOM 2032 C C . ASP A 1 252 ? -10.787 -0.420 30.654 1.00 96.19 252 ASP A C 1
ATOM 2034 O O . ASP A 1 252 ? -9.669 -0.915 30.782 1.00 96.19 252 ASP A O 1
ATOM 2038 N N . ALA A 1 253 ? -11.705 -0.943 29.833 1.00 97.06 253 ALA A N 1
ATOM 2039 C CA . ALA A 1 253 ? -11.468 -2.141 29.033 1.00 97.06 253 ALA A CA 1
ATOM 2040 C C . ALA A 1 253 ? -10.333 -1.939 28.012 1.00 97.06 253 ALA A C 1
ATOM 2042 O O . ALA A 1 253 ? -9.432 -2.770 27.926 1.00 97.06 253 ALA A O 1
ATOM 2043 N N . TRP A 1 254 ? -10.332 -0.829 27.261 1.00 97.81 254 TRP A N 1
ATOM 2044 C CA . TRP A 1 254 ? -9.272 -0.536 26.286 1.00 97.81 254 TRP A CA 1
ATOM 2045 C C . TRP A 1 254 ? -7.923 -0.274 26.966 1.00 97.81 254 TRP A C 1
ATOM 2047 O O . TRP A 1 254 ? -6.916 -0.867 26.587 1.00 97.81 254 TRP A O 1
ATOM 2057 N N . ASN A 1 255 ? -7.896 0.552 28.010 1.00 96.69 255 ASN A N 1
ATOM 2058 C CA . ASN A 1 255 ? -6.688 0.841 28.775 1.00 96.69 255 ASN A CA 1
ATOM 2059 C C . ASN A 1 255 ? -6.142 -0.407 29.492 1.00 96.69 255 ASN A C 1
ATOM 2061 O O . ASN A 1 255 ? -4.934 -0.531 29.662 1.00 96.69 255 ASN A O 1
ATOM 2065 N N . GLY A 1 256 ? -6.998 -1.370 29.846 1.00 96.12 256 GLY A N 1
ATOM 2066 C CA . GLY A 1 256 ? -6.589 -2.672 30.382 1.00 96.12 256 GLY A CA 1
ATOM 2067 C C . GLY A 1 256 ? -5.819 -3.558 29.394 1.00 96.12 256 GLY A C 1
ATOM 2068 O O . GLY A 1 256 ? -5.150 -4.494 29.821 1.00 96.12 256 GLY A O 1
ATOM 2069 N N . LYS A 1 257 ? -5.864 -3.267 28.086 1.00 96.31 257 LYS A N 1
ATOM 2070 C CA . LYS A 1 257 ? -5.090 -3.967 27.039 1.00 96.31 257 LYS A CA 1
ATOM 2071 C C . LYS A 1 257 ? -3.791 -3.242 26.667 1.00 96.31 257 LYS A C 1
ATOM 2073 O O . LYS A 1 257 ? -3.161 -3.596 25.673 1.00 96.31 257 LYS A O 1
ATOM 2078 N N . LYS A 1 258 ? -3.392 -2.222 27.433 1.00 91.00 258 LYS A N 1
ATOM 2079 C CA . LYS A 1 258 ? -2.176 -1.445 27.173 1.00 91.00 258 LYS A CA 1
ATOM 2080 C C . LYS A 1 258 ? -0.942 -2.350 27.111 1.00 91.00 258 LYS A C 1
ATOM 2082 O O . LYS A 1 258 ? -0.852 -3.337 27.837 1.00 91.00 258 LYS A O 1
ATOM 2087 N N . SER A 1 259 ? -0.003 -2.003 26.235 1.00 90.25 259 SER A N 1
ATOM 2088 C CA . SER A 1 259 ? 1.216 -2.767 25.945 1.00 90.25 259 SER A CA 1
ATOM 2089 C C . SER A 1 259 ? 0.998 -4.091 25.200 1.00 90.25 259 SER A C 1
ATOM 2091 O O . SER A 1 259 ? 1.972 -4.769 24.879 1.00 90.25 259 SER A O 1
ATOM 2093 N N . MET A 1 260 ? -0.243 -4.449 24.850 1.00 91.25 260 MET A N 1
ATOM 2094 C CA . MET A 1 260 ? -0.517 -5.552 23.928 1.00 91.25 260 MET A CA 1
ATOM 2095 C C . MET A 1 260 ? -0.200 -5.133 22.486 1.00 91.25 260 MET A C 1
ATOM 2097 O O . MET A 1 260 ? -0.690 -4.110 22.004 1.00 91.25 260 MET A O 1
ATOM 2101 N N . GLY A 1 261 ? 0.578 -5.944 21.767 1.00 84.88 261 GLY A N 1
ATOM 2102 C CA . GLY A 1 261 ? 0.852 -5.719 20.347 1.00 84.88 261 GLY A CA 1
ATOM 2103 C C . GLY A 1 261 ? -0.425 -5.743 19.498 1.00 84.88 261 GLY A C 1
ATOM 2104 O O . GLY A 1 261 ? -1.348 -6.515 19.761 1.00 84.88 261 GLY A O 1
ATOM 2105 N N . GLN A 1 262 ? -0.484 -4.910 18.454 1.00 85.94 262 GLN A N 1
ATOM 2106 C CA . GLN A 1 262 ? -1.678 -4.814 17.602 1.00 85.94 262 GLN A CA 1
ATOM 2107 C C . GLN A 1 262 ? -1.992 -6.126 16.868 1.00 85.94 262 GLN A C 1
ATOM 2109 O O . GLN A 1 262 ? -3.154 -6.401 16.595 1.00 85.94 262 GLN A O 1
ATOM 2114 N N . GLU A 1 263 ? -0.980 -6.926 16.531 1.00 82.94 263 GLU A N 1
ATOM 2115 C CA . GLU A 1 263 ? -1.155 -8.239 15.892 1.00 82.94 263 GLU A CA 1
ATOM 2116 C C . GLU A 1 263 ? -1.818 -9.232 16.848 1.00 82.94 263 GLU A C 1
ATOM 2118 O O . GLU A 1 263 ? -2.876 -9.772 16.531 1.00 82.94 263 GLU A O 1
ATOM 2123 N N . THR A 1 264 ? -1.297 -9.351 18.071 1.00 88.12 264 THR A N 1
ATOM 2124 C CA . THR A 1 264 ? -1.898 -10.168 19.133 1.00 88.12 264 THR A CA 1
ATOM 2125 C C . THR A 1 264 ? -3.330 -9.734 19.447 1.00 88.12 264 THR A C 1
ATOM 2127 O O . THR A 1 264 ? -4.208 -10.574 19.637 1.00 88.12 264 THR A O 1
ATOM 2130 N N . ALA A 1 265 ? -3.605 -8.426 19.455 1.00 92.19 265 ALA A N 1
ATOM 2131 C CA . ALA A 1 265 ? -4.960 -7.920 19.653 1.00 92.19 265 ALA A CA 1
ATOM 2132 C C . ALA A 1 265 ? -5.917 -8.352 18.524 1.00 92.19 265 ALA A C 1
ATOM 2134 O O . ALA A 1 265 ? -7.067 -8.695 18.809 1.00 92.19 265 ALA A O 1
ATOM 2135 N N . LYS A 1 266 ? -5.455 -8.393 17.262 1.00 89.56 266 LYS A N 1
ATOM 2136 C CA . LYS A 1 266 ? -6.257 -8.883 16.126 1.00 89.56 266 LYS A CA 1
ATOM 2137 C C . LYS A 1 266 ? -6.544 -10.372 16.254 1.00 89.56 266 LYS A C 1
ATOM 2139 O O . LYS A 1 266 ? -7.685 -10.775 16.056 1.00 89.56 266 LYS A O 1
ATOM 2144 N N . GLU A 1 267 ? -5.547 -11.175 16.610 1.00 91.94 267 GLU A N 1
ATOM 2145 C CA . GLU A 1 267 ? -5.708 -12.621 16.815 1.00 91.94 267 GLU A CA 1
ATOM 2146 C C . GLU A 1 267 ? -6.705 -12.927 17.938 1.00 91.94 267 GLU A C 1
ATOM 2148 O O . GLU A 1 267 ? -7.626 -13.729 17.757 1.00 91.94 267 GLU A O 1
ATOM 2153 N N . GLN A 1 268 ? -6.588 -12.229 19.073 1.00 95.88 268 GLN A N 1
ATOM 2154 C CA . GLN A 1 268 ? -7.537 -12.357 20.182 1.00 95.88 268 GLN A CA 1
ATOM 2155 C C . GLN A 1 268 ? -8.940 -11.892 19.779 1.00 95.88 268 GLN A C 1
ATOM 2157 O O . GLN A 1 268 ? -9.923 -12.536 20.144 1.00 95.88 268 GLN A O 1
ATOM 2162 N N . TYR A 1 269 ? -9.053 -10.818 18.988 1.00 95.75 269 TYR A N 1
ATOM 2163 C CA . TYR A 1 269 ? -10.339 -10.357 18.463 1.00 95.75 269 TYR A CA 1
ATOM 2164 C C . TYR A 1 269 ? -10.990 -11.423 17.581 1.00 95.75 269 TYR A C 1
ATOM 2166 O O . TYR A 1 269 ? -12.145 -11.771 17.806 1.00 95.75 269 TYR A O 1
ATOM 2174 N N . ILE A 1 270 ? -10.251 -11.978 16.615 1.00 93.69 270 ILE A N 1
ATOM 2175 C CA . ILE A 1 270 ? -10.730 -13.049 15.726 1.00 93.69 270 ILE A CA 1
ATOM 2176 C C . ILE A 1 270 ? -11.212 -14.239 16.559 1.00 93.69 270 ILE A C 1
ATOM 2178 O O . ILE A 1 270 ? -12.354 -14.665 16.402 1.00 93.69 270 ILE A O 1
ATOM 2182 N N . THR A 1 271 ? -10.391 -14.697 17.505 1.00 95.75 271 THR A N 1
ATOM 2183 C CA . THR A 1 271 ? -10.720 -15.817 18.401 1.00 95.75 271 THR A CA 1
ATOM 2184 C C . THR A 1 271 ? -12.008 -15.552 19.181 1.00 95.75 271 THR A C 1
ATOM 2186 O O . THR A 1 271 ? -12.881 -16.415 19.277 1.00 95.75 271 THR A O 1
ATOM 2189 N N . LYS A 1 272 ? -12.175 -14.333 19.711 1.00 95.56 272 LYS A N 1
ATOM 2190 C CA . LYS A 1 272 ? -13.377 -13.947 20.457 1.00 95.56 272 LYS A CA 1
ATOM 2191 C C . LYS A 1 272 ? -14.621 -13.940 19.572 1.00 95.56 272 LYS A C 1
ATOM 2193 O O . LYS A 1 272 ? -15.677 -14.398 20.002 1.00 95.56 272 LYS A O 1
ATOM 2198 N N . VAL A 1 273 ? -14.510 -13.442 18.342 1.00 93.88 273 VAL A N 1
ATOM 2199 C CA . VAL A 1 273 ? -15.619 -13.442 17.378 1.00 93.88 273 VAL A CA 1
ATOM 2200 C C . VAL A 1 273 ? -15.992 -14.862 16.965 1.00 93.88 273 VAL A C 1
ATOM 2202 O O . VAL A 1 273 ? -17.177 -15.171 16.909 1.00 93.88 273 VAL A O 1
ATOM 2205 N N . GLU A 1 274 ? -15.020 -15.739 16.723 1.00 93.81 274 GLU A N 1
ATOM 2206 C CA . GLU A 1 274 ? -15.261 -17.152 16.403 1.00 93.81 274 GLU A CA 1
ATOM 2207 C C . GLU A 1 274 ? -15.979 -17.877 17.548 1.00 93.81 274 GLU A C 1
ATOM 2209 O O . GLU A 1 274 ? -16.964 -18.576 17.306 1.00 93.81 274 GLU A O 1
ATOM 2214 N N . ALA A 1 275 ? -15.572 -17.631 18.797 1.00 94.00 275 ALA A N 1
ATOM 2215 C CA . ALA A 1 275 ? -16.258 -18.161 19.975 1.00 94.00 275 ALA A CA 1
ATOM 2216 C C . ALA A 1 275 ? -17.715 -17.674 20.072 1.00 94.00 275 ALA A C 1
ATOM 2218 O O . ALA A 1 275 ? -18.607 -18.463 20.377 1.00 94.00 275 ALA A O 1
ATOM 2219 N N . LEU A 1 276 ? -17.975 -16.399 19.762 1.00 94.06 276 LEU A N 1
ATOM 2220 C CA . LEU A 1 276 ? -19.336 -15.854 19.725 1.00 94.06 276 LEU A CA 1
ATOM 2221 C C . LEU A 1 276 ? -20.165 -16.448 18.585 1.00 94.06 276 LEU A C 1
ATOM 2223 O O . LEU A 1 276 ? -21.330 -16.772 18.772 1.00 94.06 276 LEU A O 1
ATOM 2227 N N . ILE A 1 277 ? -19.588 -16.646 17.401 1.00 91.69 277 ILE A N 1
ATOM 2228 C CA . ILE A 1 277 ? -20.295 -17.324 16.306 1.00 91.69 277 ILE A CA 1
ATOM 2229 C C . ILE A 1 277 ? -20.688 -18.743 16.732 1.00 91.69 277 ILE A C 1
ATOM 2231 O O . ILE A 1 277 ? -21.807 -19.164 16.450 1.00 91.69 277 ILE A O 1
ATOM 2235 N N . ALA A 1 278 ? -19.799 -19.461 17.422 1.00 92.50 278 ALA A N 1
ATOM 2236 C CA . ALA A 1 278 ? -20.078 -20.805 17.913 1.00 92.50 278 ALA A CA 1
ATOM 2237 C C . ALA A 1 278 ? -21.165 -20.831 19.002 1.00 92.50 278 ALA A C 1
ATOM 2239 O O . ALA A 1 278 ? -21.957 -21.769 19.034 1.00 92.50 278 ALA A O 1
ATOM 2240 N N . SER A 1 279 ? -21.223 -19.818 19.876 1.00 91.50 279 SER A N 1
ATOM 2241 C CA . SER A 1 279 ? -22.185 -19.781 20.985 1.00 91.50 279 SER A CA 1
ATOM 2242 C C . SER A 1 279 ? -23.563 -19.244 20.593 1.00 91.50 279 SER A C 1
ATOM 2244 O O . SER A 1 279 ? -24.573 -19.826 20.981 1.00 91.50 279 SER A O 1
ATOM 2246 N N . ILE A 1 280 ? -23.622 -18.146 19.834 1.00 91.62 280 ILE A N 1
ATOM 2247 C CA . ILE A 1 280 ? -24.875 -17.437 19.527 1.00 91.62 280 ILE A CA 1
ATOM 2248 C C . ILE A 1 280 ? -25.271 -17.480 18.051 1.00 91.62 280 ILE A C 1
ATOM 2250 O O . ILE A 1 280 ? -26.379 -17.073 17.717 1.00 91.62 280 ILE A O 1
ATOM 2254 N N . GLY A 1 281 ? -24.416 -17.981 17.159 1.00 86.94 281 GLY A N 1
ATOM 2255 C CA . GLY A 1 281 ? -24.721 -18.116 15.736 1.00 86.94 281 GLY A CA 1
ATOM 2256 C C . GLY A 1 281 ? -24.647 -16.810 14.935 1.00 86.94 281 GLY A C 1
ATOM 2257 O O . GLY A 1 281 ? -24.478 -15.701 15.454 1.00 86.94 281 GLY A O 1
ATOM 2258 N N . LYS A 1 282 ? -24.781 -16.947 13.614 1.00 85.50 282 LYS A N 1
ATOM 2259 C CA . LYS A 1 282 ? -24.768 -15.851 12.634 1.00 85.50 282 LYS A CA 1
ATOM 2260 C C . LYS A 1 282 ? -26.144 -15.734 11.968 1.00 85.50 282 LYS A C 1
ATOM 2262 O O . LYS A 1 282 ? -26.771 -16.758 11.714 1.00 85.50 282 LYS A O 1
ATOM 2267 N N . LYS A 1 283 ? -26.592 -14.503 11.708 1.00 77.56 283 LYS A N 1
ATOM 2268 C CA . LYS A 1 283 ? -27.799 -14.207 10.916 1.00 77.56 283 LYS A CA 1
ATOM 2269 C C . LYS A 1 283 ? -27.637 -14.596 9.454 1.00 77.56 283 LYS A C 1
ATOM 2271 O O . LYS A 1 283 ? -26.512 -14.427 8.919 1.00 77.56 283 LYS A O 1
#

Foldseek 3Di:
DAPPVQLVVLVVQLVVLVVVLVVLPDPPCPAFWPSVLLNVLSVLSNVLSVLSNPLRHPPLVDPPDPVSVVSNVVSVLSVVQNLFQSLLSVLLRRCVRVVHDPVVSVVLSCQRRVLSVQVVVDDPDPVSVVVSVVSNVVSNVSSLVSQCVVCVVVVPVVSNVVSVVVCCVPPPPVVVCVVVVPPVVVVVVVVVVVVVLVVLLVVLVVQLVFFQDPDDPVLVLLLLLLVCCLPPNAQDDDQDDPVCPVSNSSSCSNNVCHPPHNSNSSVVNSVSSVVSCVVGNGD

Secondary structure (DSSP, 8-state):
---HHHHHHHHHHHHHHHHHHHHHT-TT--SS--HHHHHHHHHHHHHHHHHHHHHHSSSTT-TTSHHHHHHHHHHHHHHHHHHHHHHHHHHHHHHHHTT--HHHHHHHHHHHHGGGGHHHH--S-HHHHHHHHHHHHHHHHHHHHHHHHHHHHTT-HHHHHHHHHHHIIIIIHHHHHHHTT--HHHHHHHHHHHHHHHHHHHHHHHHGGGBSSPPPHHHHHHHHHHHHHHHH-S--SPPPPTT-HHHHHHHHHHHTTTT--HHHHHHHHHHHHHHHHHHH-B-

InterPro domains:
  IPR000582 Acyl-CoA-binding protein, ACBP [PF00887] (200-273)
  IPR000582 Acyl-CoA-binding protein, ACBP [PR00689] (198-213)
  IPR000582 Acyl-CoA-binding protein, ACBP [PR00689] (215-233)
  IPR000582 Acyl-CoA-binding protein, ACBP [PR00689] (238-253)
  IPR000582 Acyl-CoA-binding protein, ACBP [PR00689] (259-276)
  IPR000582 Acyl-CoA-binding protein, ACBP [PS51228] (197-282)
  IPR000582 Acyl-CoA-binding protein, ACBP [cd00435] (199-281)
  IPR014352 FERM/acyl-CoA-binding protein superfamily [G3DSA:1.20.80.10] (194-283)
  IPR035984 Acyl-CoA binding protein superfamily [SSF47027] (200-279)